Protein AF-A0A0G0KTA3-F1 (afdb_monomer_lite)

Structure (mmCIF, N/CA/C/O backbone):
data_AF-A0A0G0KTA3-F1
#
_entry.id   AF-A0A0G0KTA3-F1
#
loop_
_atom_site.group_PDB
_atom_site.id
_atom_site.type_symbol
_atom_site.label_atom_id
_atom_site.label_alt_id
_atom_site.label_comp_id
_atom_site.label_asym_id
_atom_site.label_entity_id
_atom_site.label_seq_id
_atom_site.pdbx_PDB_ins_code
_atom_site.Cartn_x
_atom_site.Cartn_y
_atom_site.Cartn_z
_atom_site.occupancy
_atom_site.B_iso_or_equiv
_atom_site.auth_seq_id
_atom_site.auth_comp_id
_atom_site.auth_asym_id
_atom_site.auth_atom_id
_atom_site.pdbx_PDB_model_num
ATOM 1 N N . MET A 1 1 ? -0.964 -1.995 -13.947 1.00 84.50 1 MET A N 1
ATOM 2 C CA . MET A 1 1 ? 0.330 -1.597 -14.570 1.00 84.50 1 MET A CA 1
ATOM 3 C C . MET A 1 1 ? 0.457 -2.223 -15.957 1.00 84.50 1 MET A C 1
ATOM 5 O O . MET A 1 1 ? -0.187 -3.234 -16.194 1.00 84.50 1 MET A O 1
ATOM 9 N N . LYS A 1 2 ? 1.300 -1.688 -16.855 1.00 86.06 2 LYS A N 1
ATOM 10 C CA . LYS A 1 2 ? 1.520 -2.279 -18.195 1.00 86.06 2 LYS A CA 1
ATOM 11 C C . LYS A 1 2 ? 2.126 -3.688 -18.107 1.00 86.06 2 LYS A C 1
ATOM 13 O O . LYS A 1 2 ? 3.107 -3.890 -17.392 1.00 86.06 2 LYS A O 1
ATOM 18 N N . GLU A 1 3 ? 1.615 -4.626 -18.906 1.00 88.06 3 GLU A N 1
ATOM 19 C CA . GLU A 1 3 ? 2.075 -6.027 -18.898 1.00 88.06 3 GLU A CA 1
ATOM 20 C C . GLU A 1 3 ? 3.555 -6.170 -19.293 1.00 88.06 3 GLU A C 1
ATOM 22 O O . GLU A 1 3 ? 4.287 -6.977 -18.725 1.00 88.06 3 GLU A O 1
ATOM 27 N N . THR A 1 4 ? 4.043 -5.331 -20.213 1.00 90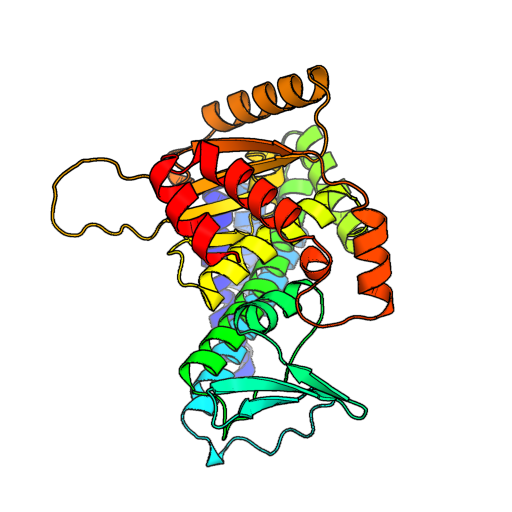.38 4 TH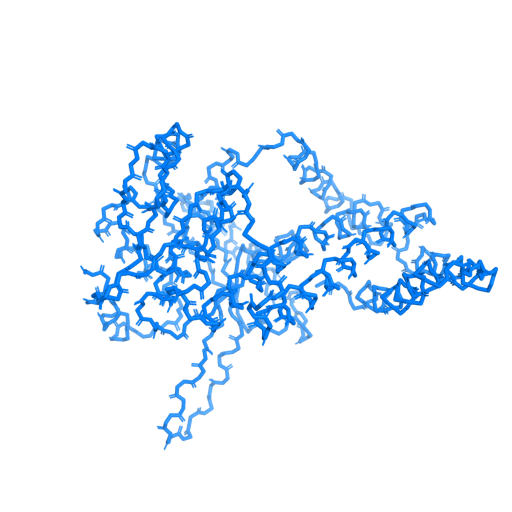R A N 1
ATOM 28 C CA . THR A 1 4 ? 5.466 -5.303 -20.590 1.00 90.38 4 THR A CA 1
ATOM 29 C C . THR A 1 4 ? 6.366 -4.943 -19.411 1.00 90.38 4 THR A C 1
ATOM 31 O O . THR A 1 4 ? 7.399 -5.580 -19.209 1.00 90.38 4 THR A O 1
ATOM 34 N N . PHE A 1 5 ? 5.961 -3.963 -18.600 1.00 93.69 5 PHE A N 1
ATOM 35 C CA . PHE A 1 5 ? 6.711 -3.559 -17.416 1.00 93.69 5 PHE A CA 1
ATOM 36 C C . PHE A 1 5 ? 6.700 -4.664 -16.354 1.00 93.69 5 PHE A C 1
ATOM 38 O O . PHE A 1 5 ? 7.754 -5.040 -15.845 1.00 93.69 5 PHE A O 1
ATOM 45 N N . LYS A 1 6 ? 5.533 -5.264 -16.101 1.00 93.25 6 LYS A N 1
ATOM 46 C CA . LYS A 1 6 ? 5.383 -6.403 -15.186 1.00 93.25 6 LYS A CA 1
ATOM 47 C C . LYS A 1 6 ? 6.282 -7.584 -15.572 1.00 93.25 6 LYS A C 1
ATOM 49 O O . LYS A 1 6 ? 7.027 -8.082 -14.732 1.00 93.25 6 LYS A O 1
ATOM 54 N N . ARG A 1 7 ? 6.290 -7.973 -16.850 1.00 94.06 7 ARG A N 1
ATOM 55 C CA . ARG A 1 7 ? 7.167 -9.031 -17.380 1.00 94.06 7 ARG A CA 1
ATOM 56 C C . ARG A 1 7 ? 8.651 -8.729 -17.150 1.00 94.06 7 ARG A C 1
ATOM 58 O O . ARG A 1 7 ? 9.429 -9.631 -16.850 1.00 94.06 7 ARG A O 1
ATOM 65 N N . ASN A 1 8 ? 9.061 -7.469 -17.286 1.00 94.38 8 ASN A N 1
ATOM 66 C CA . ASN A 1 8 ? 10.447 -7.076 -17.032 1.00 94.38 8 ASN A CA 1
ATOM 67 C C . ASN A 1 8 ? 10.798 -7.159 -15.540 1.00 94.38 8 ASN A C 1
ATOM 69 O O . ASN A 1 8 ? 11.863 -7.677 -15.210 1.00 94.38 8 ASN A O 1
ATOM 73 N N . LEU A 1 9 ? 9.882 -6.786 -14.639 1.00 95.44 9 LEU A N 1
ATOM 74 C CA . LEU A 1 9 ? 10.065 -7.000 -13.198 1.00 95.44 9 LEU A CA 1
ATOM 75 C C . LEU A 1 9 ? 10.169 -8.488 -12.834 1.00 95.44 9 LEU A C 1
ATOM 77 O O . LEU A 1 9 ? 10.974 -8.849 -11.980 1.00 95.44 9 LEU A O 1
ATOM 81 N N . GLU A 1 10 ? 9.404 -9.366 -13.487 1.00 94.88 10 GLU A N 1
ATOM 82 C CA . GLU A 1 10 ? 9.516 -10.819 -13.291 1.00 94.88 10 GLU A CA 1
ATOM 83 C C . GLU A 1 10 ? 10.888 -11.357 -13.715 1.00 94.88 10 GLU A C 1
ATOM 85 O O . GLU A 1 10 ? 11.441 -12.231 -13.044 1.00 94.88 10 GLU A O 1
ATOM 90 N N . ASN A 1 11 ? 11.460 -10.823 -14.796 1.00 94.19 11 ASN A N 1
ATOM 91 C CA . ASN A 1 11 ? 12.816 -11.164 -15.220 1.00 94.19 11 ASN A CA 1
ATOM 92 C C . ASN A 1 11 ? 13.861 -10.654 -14.221 1.00 94.19 11 ASN A C 1
ATOM 94 O O . ASN A 1 11 ? 14.698 -11.437 -13.779 1.00 94.19 11 ASN A O 1
ATOM 98 N N . TYR A 1 12 ? 13.766 -9.392 -13.792 1.00 95.69 12 TYR A N 1
ATOM 99 C CA . TYR A 1 12 ? 14.633 -8.842 -12.745 1.00 95.69 12 TYR A CA 1
ATOM 100 C C . TYR A 1 12 ? 14.550 -9.638 -11.450 1.00 95.69 12 TYR A C 1
ATOM 102 O O . TYR A 1 12 ? 15.562 -9.860 -10.803 1.00 95.69 12 TYR A O 1
ATOM 110 N N . ASN A 1 13 ? 13.365 -10.125 -11.087 1.00 94.31 13 ASN A N 1
ATOM 111 C CA . ASN A 1 13 ? 13.182 -10.936 -9.894 1.00 94.31 13 ASN A CA 1
ATOM 112 C C . ASN A 1 13 ? 13.934 -12.275 -9.951 1.00 94.31 13 ASN A C 1
ATOM 114 O O . ASN A 1 13 ? 14.314 -12.795 -8.908 1.00 94.31 13 ASN A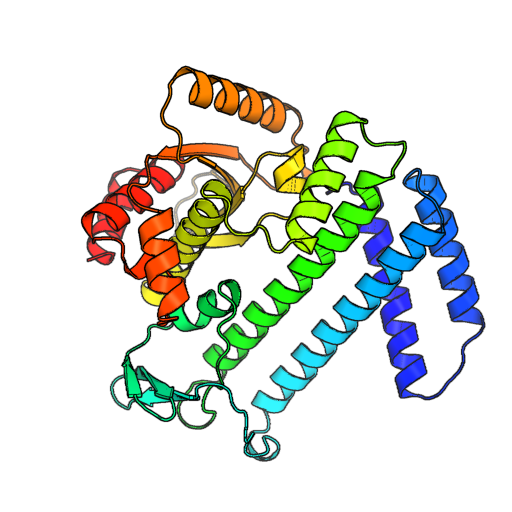 O 1
ATOM 118 N N . LYS A 1 14 ? 14.125 -12.856 -11.143 1.00 93.44 14 LYS A N 1
ATOM 119 C CA . LYS A 1 14 ? 14.938 -14.0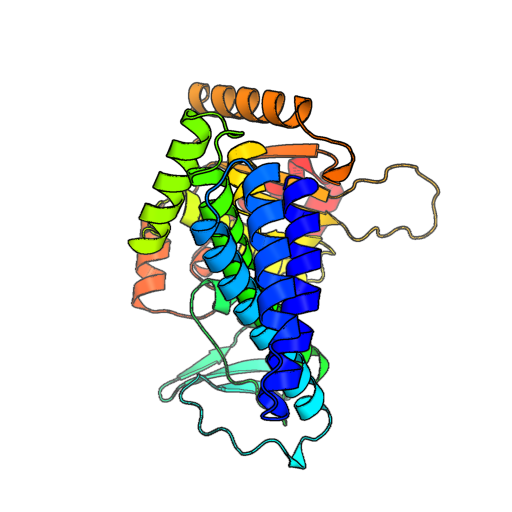73 -11.295 1.00 93.44 14 LYS A CA 1
ATOM 120 C C . LYS A 1 14 ? 16.410 -13.750 -11.063 1.00 93.44 14 LYS A C 1
ATOM 122 O O . LYS A 1 14 ? 17.023 -14.368 -10.206 1.00 93.44 14 LYS A O 1
ATOM 127 N N . VAL A 1 15 ? 16.913 -12.718 -11.742 1.00 93.44 15 VAL A N 1
ATOM 128 C CA . VAL A 1 15 ? 18.315 -12.288 -11.623 1.00 93.44 15 VAL A CA 1
ATOM 129 C C . VAL A 1 15 ? 18.646 -11.852 -10.191 1.00 93.44 15 VAL A C 1
ATOM 131 O O . VAL A 1 15 ? 19.643 -12.297 -9.643 1.00 93.44 15 VAL A O 1
ATOM 134 N N . ALA A 1 16 ? 17.763 -11.091 -9.537 1.00 92.38 16 ALA A N 1
ATOM 135 C CA . ALA A 1 16 ? 17.960 -10.626 -8.162 1.00 92.38 16 ALA A CA 1
ATOM 136 C C . ALA A 1 16 ? 18.056 -11.772 -7.143 1.00 92.38 16 ALA A C 1
ATOM 138 O O . ALA A 1 16 ? 18.796 -11.673 -6.169 1.00 92.38 16 ALA A O 1
ATOM 139 N N . LYS A 1 17 ? 17.316 -12.869 -7.352 1.00 92.12 17 LYS A N 1
ATOM 140 C CA . LYS A 1 17 ? 17.422 -14.061 -6.497 1.00 92.12 17 LYS A CA 1
ATOM 141 C C . LYS A 1 17 ? 18.761 -14.762 -6.668 1.00 92.12 17 LYS A C 1
ATOM 143 O O . LYS A 1 17 ? 19.344 -15.180 -5.673 1.00 92.12 17 LYS A O 1
ATOM 148 N N . ASP A 1 18 ? 19.217 -14.889 -7.909 1.00 90.25 18 ASP A N 1
ATOM 149 C CA . ASP A 1 18 ? 20.502 -15.514 -8.211 1.00 90.25 18 ASP A CA 1
ATOM 150 C C . ASP A 1 18 ? 21.664 -14.656 -7.676 1.00 90.25 18 ASP A C 1
ATOM 152 O O . ASP A 1 18 ? 22.615 -15.202 -7.123 1.00 90.25 18 ASP A O 1
ATOM 156 N N . GLU A 1 19 ? 21.554 -13.323 -7.755 1.00 89.38 19 GLU A N 1
ATOM 157 C CA . GLU A 1 19 ? 22.527 -12.371 -7.197 1.00 89.38 19 GLU A CA 1
ATOM 158 C C . GLU A 1 19 ? 22.631 -12.486 -5.674 1.00 89.38 19 GLU A C 1
ATOM 160 O O . GLU A 1 19 ? 23.721 -12.722 -5.162 1.00 89.38 19 GLU A O 1
ATOM 165 N N . ILE A 1 20 ? 21.508 -12.418 -4.949 1.00 87.56 20 ILE A N 1
ATOM 166 C CA . ILE A 1 20 ? 21.503 -12.555 -3.482 1.00 87.56 20 ILE A CA 1
ATOM 167 C C . ILE A 1 20 ? 22.078 -13.911 -3.055 1.00 87.56 20 ILE A C 1
ATOM 169 O O . ILE A 1 20 ? 22.861 -13.989 -2.111 1.00 87.56 20 ILE A O 1
ATOM 173 N N . PHE A 1 21 ? 21.738 -14.987 -3.769 1.00 87.69 21 PHE A N 1
ATOM 174 C CA . PHE A 1 21 ? 22.293 -16.310 -3.490 1.00 87.69 21 PHE A CA 1
ATOM 175 C C . PHE A 1 21 ? 23.812 -16.365 -3.725 1.00 87.69 21 PHE A C 1
ATOM 177 O O . PHE A 1 21 ? 24.546 -16.923 -2.909 1.00 87.69 21 PHE A O 1
ATOM 184 N N . ALA A 1 22 ? 24.302 -15.772 -4.816 1.00 86.25 22 ALA A N 1
ATOM 185 C CA . ALA A 1 22 ? 25.731 -15.700 -5.108 1.00 86.25 22 ALA A CA 1
ATOM 186 C C . ALA A 1 22 ? 26.494 -14.866 -4.062 1.00 86.25 22 ALA A C 1
ATOM 188 O O . ALA A 1 22 ? 27.575 -15.276 -3.627 1.00 86.25 22 ALA A O 1
ATOM 189 N N . GLU A 1 23 ? 25.915 -13.749 -3.606 1.00 85.75 23 GLU A N 1
ATOM 190 C CA . GLU A 1 23 ? 26.453 -12.924 -2.519 1.00 85.75 23 GLU A CA 1
ATOM 191 C C . GLU A 1 23 ? 26.536 -13.701 -1.199 1.00 85.75 23 GLU A C 1
ATOM 193 O O . GLU A 1 23 ? 27.592 -13.707 -0.564 1.00 85.75 23 GLU A O 1
ATOM 198 N N . GLU A 1 24 ? 25.481 -14.431 -0.814 1.00 85.44 24 GLU A N 1
ATOM 199 C CA . GLU A 1 24 ? 25.488 -15.290 0.382 1.00 85.44 24 GLU A CA 1
ATOM 200 C C . GLU A 1 24 ? 26.580 -16.379 0.310 1.00 85.44 24 GLU A C 1
ATOM 202 O O . GLU A 1 24 ? 27.142 -16.775 1.335 1.00 85.44 24 GLU A O 1
ATOM 207 N N . MET A 1 25 ? 26.935 -16.833 -0.897 1.00 84.69 25 MET A N 1
ATOM 208 C CA . MET A 1 25 ? 28.012 -17.801 -1.133 1.00 84.69 25 MET A CA 1
ATOM 209 C C . MET A 1 25 ? 29.402 -17.170 -1.342 1.00 84.69 25 MET A C 1
ATOM 211 O O . MET A 1 25 ? 30.374 -17.910 -1.509 1.00 84.69 25 MET A O 1
ATOM 215 N N . ASN A 1 26 ? 29.532 -15.837 -1.323 1.00 82.56 26 ASN A N 1
ATOM 216 C CA . ASN A 1 26 ? 30.752 -15.098 -1.684 1.00 82.56 26 ASN A CA 1
ATOM 217 C C . ASN A 1 26 ? 31.316 -15.466 -3.074 1.00 82.56 26 ASN A C 1
ATOM 219 O O . ASN A 1 26 ? 32.534 -15.487 -3.282 1.00 82.56 26 ASN A O 1
ATOM 223 N N . VAL A 1 27 ? 30.443 -15.762 -4.040 1.00 83.25 27 VAL A N 1
ATOM 224 C CA . VAL A 1 27 ? 30.829 -16.097 -5.416 1.00 83.25 27 VAL A CA 1
ATOM 225 C C . VAL A 1 27 ? 30.581 -14.890 -6.313 1.00 83.25 27 VAL A C 1
ATOM 227 O O . VAL A 1 27 ? 29.455 -14.425 -6.440 1.00 83.25 27 VAL A O 1
ATOM 230 N N . LYS A 1 28 ? 31.631 -14.394 -6.979 1.00 75.00 28 LYS A N 1
ATOM 231 C CA . LYS A 1 28 ? 31.458 -13.451 -8.092 1.00 75.00 28 LYS A CA 1
ATOM 232 C C . LYS A 1 28 ? 31.068 -14.220 -9.347 1.00 75.00 28 LYS A C 1
ATOM 234 O O . LYS A 1 28 ? 31.811 -15.110 -9.763 1.00 75.00 28 LYS A O 1
ATOM 239 N N . ASP A 1 29 ? 29.936 -13.864 -9.945 1.00 80.00 29 ASP A N 1
ATOM 240 C CA . ASP A 1 29 ? 29.466 -14.467 -11.189 1.00 80.00 29 ASP A CA 1
ATOM 241 C C . ASP A 1 29 ? 29.372 -13.426 -12.314 1.00 80.00 29 ASP A C 1
ATOM 243 O O . ASP A 1 29 ? 28.346 -12.776 -12.515 1.00 80.00 29 ASP A O 1
ATOM 247 N N . ASP A 1 30 ? 30.443 -13.321 -13.106 1.00 82.00 30 ASP A N 1
ATOM 248 C CA . ASP A 1 30 ? 30.515 -12.476 -14.308 1.00 82.00 30 ASP A CA 1
ATOM 249 C C . ASP A 1 30 ? 29.396 -12.786 -15.329 1.00 82.00 30 ASP A C 1
ATOM 251 O O . ASP A 1 30 ? 29.145 -12.008 -16.256 1.00 82.00 30 ASP A O 1
ATOM 255 N N . ARG A 1 31 ? 28.730 -13.948 -15.227 1.00 86.44 31 ARG A N 1
ATOM 256 C CA . ARG A 1 31 ? 27.577 -14.283 -16.074 1.00 86.44 31 ARG A CA 1
ATOM 257 C C . ARG A 1 31 ? 26.329 -13.539 -15.622 1.00 86.44 31 ARG A C 1
ATOM 259 O O . ARG A 1 31 ? 25.578 -13.107 -16.494 1.00 86.44 31 ARG A O 1
ATOM 266 N N . LEU A 1 32 ? 26.120 -13.359 -14.316 1.00 87.06 32 LEU A N 1
ATOM 267 C CA . LEU A 1 32 ? 24.981 -12.604 -13.787 1.00 87.06 32 LEU A CA 1
ATOM 268 C C . LEU A 1 32 ? 25.053 -11.141 -14.209 1.00 87.06 32 LEU A C 1
ATOM 270 O O . LEU A 1 32 ? 24.047 -10.606 -14.666 1.00 87.06 32 LEU A O 1
ATOM 274 N N . GLU A 1 33 ? 26.243 -10.534 -14.181 1.00 87.75 33 GLU A N 1
ATOM 275 C CA . GLU A 1 33 ? 26.436 -9.165 -14.675 1.00 87.75 33 GLU A CA 1
ATOM 276 C C . GLU A 1 33 ? 26.025 -9.037 -16.150 1.00 87.75 33 GLU A C 1
ATOM 278 O O . GLU A 1 33 ? 25.254 -8.149 -16.504 1.00 87.75 33 GLU A O 1
ATOM 283 N N . LYS A 1 34 ? 26.451 -9.970 -17.014 1.00 91.75 34 LYS A N 1
ATOM 284 C CA . LYS A 1 34 ? 26.067 -9.977 -18.440 1.00 91.75 34 LYS A CA 1
ATOM 285 C C . LYS A 1 34 ? 24.574 -10.216 -18.660 1.00 91.75 34 LYS A C 1
ATOM 287 O O . LYS A 1 34 ? 23.989 -9.657 -19.586 1.00 91.75 34 LYS A O 1
ATOM 292 N N . VAL A 1 35 ? 23.961 -11.075 -17.848 1.00 91.69 35 VAL A N 1
ATOM 293 C CA . VAL A 1 35 ? 22.520 -11.355 -17.909 1.00 91.69 35 VAL A CA 1
ATOM 294 C C . VAL A 1 35 ? 21.724 -10.122 -17.483 1.00 91.69 35 VAL A C 1
ATOM 296 O O . VAL A 1 35 ? 20.767 -9.753 -18.166 1.00 91.69 35 VAL A O 1
ATOM 299 N N . LEU A 1 36 ? 22.140 -9.457 -16.403 1.00 92.25 36 LEU A N 1
ATOM 300 C CA . LEU A 1 36 ? 21.556 -8.201 -15.947 1.00 92.25 36 LEU A CA 1
ATOM 301 C C . LEU A 1 36 ? 21.661 -7.124 -17.028 1.00 92.25 36 LEU A C 1
ATOM 303 O O . LEU A 1 36 ? 20.652 -6.512 -17.370 1.00 92.25 36 LEU A O 1
ATOM 307 N N . ASP A 1 37 ? 22.852 -6.949 -17.597 1.00 94.94 37 ASP A N 1
ATOM 308 C CA . ASP A 1 37 ? 23.138 -5.984 -18.657 1.00 94.94 37 ASP A CA 1
ATOM 309 C C . ASP A 1 37 ? 22.204 -6.165 -19.863 1.00 94.94 37 ASP A C 1
ATOM 311 O O . ASP A 1 37 ? 21.553 -5.226 -20.326 1.00 94.94 37 ASP A O 1
ATOM 315 N N . TRP A 1 38 ? 22.040 -7.414 -20.304 1.00 96.06 38 TRP A N 1
ATOM 316 C CA . TRP A 1 38 ? 21.116 -7.757 -21.379 1.00 96.06 38 TRP A CA 1
ATOM 317 C C . TRP A 1 38 ? 19.657 -7.436 -21.026 1.00 96.06 38 TRP A C 1
ATOM 319 O O . TRP A 1 38 ? 18.912 -6.901 -21.853 1.00 96.06 38 TRP A O 1
ATOM 329 N N . HIS A 1 39 ? 19.224 -7.760 -19.803 1.00 95.00 39 HIS A N 1
ATOM 330 C CA . HIS A 1 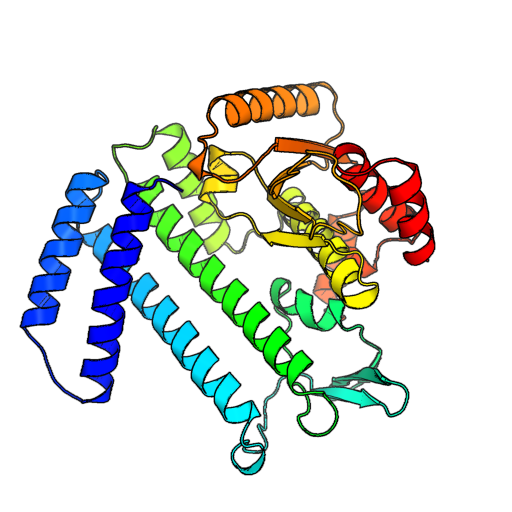39 ? 17.856 -7.505 -19.359 1.00 95.00 39 HIS A CA 1
ATOM 331 C C . HIS A 1 39 ? 17.549 -6.007 -19.236 1.00 95.00 39 HIS A C 1
ATOM 333 O O . HIS A 1 39 ? 16.466 -5.594 -19.658 1.00 95.00 39 HIS A O 1
ATOM 339 N N . THR A 1 40 ? 18.471 -5.196 -18.707 1.00 95.94 40 THR A N 1
ATOM 340 C CA . THR A 1 40 ? 18.279 -3.743 -18.561 1.00 95.94 40 THR A CA 1
ATOM 341 C C . THR A 1 40 ? 18.270 -3.039 -19.915 1.00 95.94 40 THR A C 1
ATOM 343 O O . THR A 1 40 ? 17.399 -2.201 -20.150 1.00 95.94 40 THR A O 1
ATOM 346 N N . GLU A 1 41 ? 19.144 -3.423 -20.851 1.00 96.75 41 GLU A N 1
ATOM 347 C CA . GLU A 1 41 ? 19.137 -2.896 -22.225 1.00 96.75 41 GLU A CA 1
ATOM 348 C C . GLU A 1 41 ? 17.852 -3.243 -22.972 1.00 96.75 41 GLU A C 1
ATOM 350 O O . GLU A 1 41 ? 17.228 -2.387 -23.612 1.00 96.75 41 GLU A O 1
ATOM 355 N N . LYS A 1 42 ? 17.421 -4.503 -22.868 1.00 95.94 42 LYS A N 1
ATOM 356 C CA . LYS A 1 42 ? 16.177 -4.956 -23.482 1.00 95.94 42 LYS A CA 1
ATOM 357 C C . LYS A 1 42 ? 14.976 -4.198 -22.918 1.00 95.94 42 LYS A C 1
ATOM 359 O O . LYS A 1 42 ? 14.151 -3.712 -23.693 1.00 95.94 42 LYS A O 1
ATOM 364 N N . ALA A 1 43 ? 14.882 -4.076 -21.595 1.00 95.12 43 ALA A N 1
ATOM 365 C CA . ALA A 1 43 ? 13.798 -3.355 -20.941 1.00 95.12 43 ALA A CA 1
ATOM 366 C C . ALA A 1 43 ? 13.794 -1.869 -21.321 1.00 95.12 43 ALA A C 1
ATOM 368 O O . ALA A 1 43 ? 12.732 -1.337 -21.636 1.00 95.12 43 ALA A O 1
ATOM 369 N N . ALA A 1 44 ? 14.965 -1.225 -21.373 1.00 96.31 44 ALA A N 1
ATOM 370 C CA . ALA A 1 44 ? 15.108 0.175 -21.767 1.00 96.31 44 ALA A CA 1
ATOM 371 C C . ALA A 1 44 ? 14.550 0.419 -23.174 1.00 96.31 44 ALA A C 1
ATOM 373 O O . ALA A 1 44 ? 13.739 1.323 -23.384 1.00 96.31 44 ALA A O 1
ATOM 374 N N . LYS A 1 45 ? 14.888 -0.459 -24.126 1.00 95.88 45 LYS A N 1
ATOM 375 C CA . LYS A 1 45 ? 14.359 -0.399 -25.492 1.00 95.88 45 LYS A CA 1
ATOM 376 C C . LYS A 1 45 ? 12.848 -0.643 -25.555 1.00 95.88 45 LYS A C 1
ATOM 378 O O . LYS A 1 45 ? 12.148 0.095 -26.242 1.00 95.88 45 LYS A O 1
ATOM 383 N N . GLU A 1 46 ? 12.339 -1.669 -24.870 1.00 95.56 46 GLU A N 1
ATOM 384 C CA . GLU A 1 46 ? 10.906 -2.016 -24.885 1.00 95.56 46 GLU A CA 1
ATOM 385 C C . GLU A 1 46 ? 10.031 -0.945 -24.217 1.00 95.56 46 GLU A C 1
ATOM 387 O O . GLU A 1 46 ? 8.906 -0.694 -24.650 1.00 95.56 46 GLU A O 1
ATOM 392 N N . LEU A 1 47 ? 10.538 -0.317 -23.156 1.00 94.75 47 LEU A N 1
ATOM 393 C CA . LEU A 1 47 ? 9.803 0.652 -22.347 1.00 94.75 47 LEU A CA 1
ATOM 394 C C . LEU A 1 47 ? 10.080 2.099 -22.761 1.00 94.75 47 LEU A C 1
ATOM 396 O O . LEU A 1 47 ? 9.404 2.999 -22.266 1.00 94.75 47 LEU A O 1
ATOM 400 N N . GLY A 1 48 ? 11.011 2.334 -23.687 1.00 95.69 48 GLY A N 1
ATOM 401 C CA . GLY A 1 48 ? 11.368 3.674 -24.146 1.00 95.69 48 GLY A CA 1
ATOM 402 C C . GLY A 1 48 ? 12.030 4.512 -23.051 1.00 95.69 48 GLY A C 1
ATOM 403 O O . GLY A 1 48 ? 11.733 5.698 -22.938 1.00 95.69 48 GLY A O 1
ATOM 404 N N . THR A 1 49 ? 12.869 3.896 -22.219 1.00 96.50 49 THR A N 1
ATOM 405 C CA . THR A 1 49 ? 13.634 4.555 -21.145 1.00 96.50 49 THR A CA 1
ATOM 406 C C . THR A 1 49 ? 15.135 4.427 -21.405 1.00 96.50 49 THR A C 1
ATOM 408 O O . THR A 1 49 ? 15.559 3.717 -22.317 1.00 96.50 49 THR A O 1
ATOM 411 N N . GLU A 1 50 ? 15.961 5.059 -20.574 1.00 97.25 50 GLU A N 1
ATOM 412 C CA . GLU A 1 50 ? 17.404 4.817 -20.578 1.00 97.25 50 GLU A CA 1
ATOM 413 C C . GLU A 1 50 ? 17.766 3.562 -19.767 1.00 97.25 50 GLU A C 1
ATOM 415 O O . GLU A 1 50 ? 17.032 3.140 -18.867 1.00 97.25 50 GLU A O 1
ATOM 420 N N . LYS A 1 51 ? 18.925 2.966 -20.073 1.00 96.94 51 LYS A N 1
ATOM 421 C CA . LYS A 1 51 ? 19.463 1.804 -19.344 1.00 96.94 51 LYS A CA 1
ATOM 422 C C . LYS A 1 51 ? 19.696 2.117 -17.864 1.00 96.94 51 LYS A C 1
ATOM 424 O O . LYS A 1 51 ? 19.343 1.313 -17.009 1.00 96.94 51 LYS A O 1
ATOM 429 N N . GLN A 1 52 ? 20.200 3.314 -17.559 1.00 97.19 52 GLN A N 1
ATOM 430 C CA . GLN A 1 52 ? 20.473 3.748 -16.185 1.00 97.19 52 GLN A CA 1
ATOM 431 C C . GLN A 1 52 ? 19.213 3.762 -15.310 1.00 97.19 52 GLN A C 1
ATOM 433 O O . GLN A 1 52 ? 19.275 3.450 -14.122 1.00 97.19 52 GLN A O 1
ATOM 438 N N . ASP A 1 53 ? 18.051 4.096 -15.873 1.00 97.06 53 ASP A N 1
ATOM 439 C CA . ASP A 1 53 ? 16.792 4.072 -15.125 1.00 97.06 53 ASP A CA 1
ATOM 440 C C . ASP A 1 53 ? 16.317 2.641 -14.865 1.00 97.06 53 ASP A C 1
ATOM 442 O O . ASP A 1 53 ? 15.818 2.334 -13.782 1.00 97.06 53 ASP A O 1
ATOM 446 N N . GLN A 1 54 ? 16.557 1.734 -15.813 1.00 97.62 54 GLN A N 1
ATOM 447 C CA . GLN A 1 54 ? 16.292 0.308 -15.636 1.00 97.62 54 GLN A CA 1
ATOM 448 C C . GLN A 1 54 ? 17.220 -0.338 -14.599 1.00 97.62 54 GLN A C 1
ATOM 450 O O . GLN A 1 54 ? 16.766 -1.151 -13.797 1.00 97.62 54 GLN A O 1
ATOM 455 N N . GLU A 1 55 ? 18.485 0.078 -14.529 1.00 97.00 55 GLU A N 1
ATOM 456 C CA . GLU A 1 55 ? 19.409 -0.325 -13.463 1.00 97.00 55 GLU A CA 1
ATOM 457 C C . GLU A 1 55 ? 18.941 0.160 -12.080 1.00 97.00 55 GLU A C 1
ATOM 459 O O . GLU A 1 55 ? 19.034 -0.577 -11.097 1.00 97.00 55 GLU A O 1
ATOM 464 N N . LYS A 1 56 ? 18.382 1.376 -11.976 1.00 97.56 56 LYS A N 1
ATOM 465 C CA . LYS A 1 56 ? 17.760 1.851 -10.724 1.00 97.56 56 LYS A CA 1
ATOM 466 C C . LYS A 1 56 ? 16.558 0.984 -10.343 1.00 97.56 56 LYS A C 1
ATOM 468 O O . LYS A 1 56 ? 16.457 0.566 -9.192 1.00 97.56 56 LYS A O 1
ATOM 473 N N . ILE A 1 57 ? 15.675 0.673 -11.297 1.00 97.50 57 ILE A N 1
ATOM 474 C CA . ILE A 1 57 ? 14.512 -0.207 -11.079 1.00 97.50 57 ILE A CA 1
ATOM 475 C C . ILE A 1 57 ? 14.956 -1.600 -10.615 1.00 97.50 57 ILE A C 1
ATOM 477 O O . ILE A 1 57 ? 14.338 -2.167 -9.707 1.00 97.50 57 ILE A O 1
ATOM 481 N N . TYR A 1 58 ? 16.039 -2.127 -11.191 1.00 97.56 58 TYR A N 1
ATOM 482 C CA . TYR A 1 58 ? 16.638 -3.392 -10.780 1.00 97.56 58 TYR A CA 1
ATOM 483 C C . TYR A 1 58 ? 17.126 -3.357 -9.327 1.00 97.56 58 TYR A C 1
ATOM 485 O O . TYR A 1 58 ? 16.766 -4.233 -8.546 1.00 97.56 58 TYR A O 1
ATOM 493 N N . LYS A 1 59 ? 17.847 -2.307 -8.913 1.00 97.25 59 LYS A N 1
ATOM 494 C CA . LYS A 1 59 ? 18.286 -2.150 -7.512 1.00 97.25 59 LYS A CA 1
ATOM 495 C C . LYS A 1 59 ? 17.112 -2.163 -6.530 1.00 97.25 59 LYS A C 1
ATOM 497 O O . LYS A 1 59 ? 17.196 -2.783 -5.473 1.00 97.25 59 LYS A O 1
ATOM 502 N N . LEU A 1 60 ? 15.988 -1.535 -6.884 1.00 97.38 60 LEU A N 1
ATOM 503 C CA . LEU A 1 60 ? 14.765 -1.613 -6.074 1.00 97.38 60 LEU A CA 1
ATOM 504 C C . LEU A 1 60 ? 14.166 -3.029 -6.064 1.00 97.38 60 LEU A C 1
ATOM 506 O O . LEU A 1 60 ? 13.586 -3.444 -5.064 1.00 97.38 60 LEU A O 1
ATOM 510 N N . GLN A 1 61 ? 14.321 -3.798 -7.147 1.00 96.94 61 GLN A N 1
ATOM 511 C CA . GLN A 1 61 ? 13.889 -5.196 -7.193 1.00 96.94 61 GLN A CA 1
ATOM 512 C C . GLN A 1 61 ? 14.724 -6.081 -6.258 1.00 96.94 61 GLN A C 1
ATOM 514 O O . GLN A 1 61 ? 14.144 -6.924 -5.574 1.00 96.94 61 GLN A O 1
ATOM 519 N N . VAL A 1 62 ? 16.037 -5.847 -6.165 1.00 96.12 62 VAL A N 1
ATOM 520 C CA . VAL A 1 62 ? 16.907 -6.494 -5.167 1.00 96.12 62 VAL A CA 1
ATOM 521 C C . VAL A 1 62 ? 16.415 -6.174 -3.752 1.00 96.12 62 VAL A C 1
ATOM 523 O O . VAL A 1 62 ? 16.157 -7.091 -2.978 1.00 96.12 62 VAL A O 1
ATOM 526 N N . LYS A 1 63 ? 16.118 -4.901 -3.442 1.00 97.19 63 LYS A N 1
ATOM 527 C CA . LYS A 1 63 ? 15.538 -4.508 -2.139 1.00 97.19 63 LYS A CA 1
ATOM 528 C C . LYS A 1 63 ? 14.208 -5.190 -1.819 1.00 97.19 63 LYS A C 1
ATOM 530 O O . LYS A 1 63 ? 13.964 -5.574 -0.678 1.00 97.19 63 LYS A O 1
ATOM 535 N N . LYS A 1 64 ? 13.347 -5.399 -2.816 1.00 97.50 64 LYS A N 1
ATOM 536 C CA . LYS A 1 64 ? 12.109 -6.176 -2.631 1.00 97.50 64 LYS A CA 1
ATOM 537 C C . LYS A 1 64 ? 12.398 -7.644 -2.313 1.00 97.50 64 LYS A C 1
ATOM 539 O O . LYS A 1 64 ? 11.674 -8.233 -1.514 1.00 97.50 64 LYS A O 1
ATOM 544 N N . GLN A 1 65 ? 13.427 -8.231 -2.920 1.00 95.81 65 GLN A N 1
ATOM 545 C CA . GLN A 1 65 ? 13.821 -9.611 -2.644 1.00 95.81 65 GLN A CA 1
ATOM 546 C C . GLN A 1 65 ? 14.430 -9.752 -1.238 1.00 95.81 65 GLN A C 1
ATOM 548 O O . GLN A 1 65 ? 14.028 -10.665 -0.521 1.00 95.81 65 GLN A O 1
ATOM 553 N N . GLU A 1 66 ? 15.253 -8.795 -0.796 1.00 95.25 66 GLU A N 1
ATOM 554 C CA . GLU A 1 66 ? 15.746 -8.709 0.591 1.00 95.25 66 GLU A CA 1
ATOM 555 C C . GLU A 1 66 ? 14.580 -8.701 1.599 1.00 95.25 66 GLU A C 1
ATOM 557 O O . GLU A 1 66 ? 14.544 -9.534 2.501 1.00 95.25 66 GLU A O 1
ATOM 562 N N . ILE A 1 67 ? 13.552 -7.859 1.395 1.00 95.88 67 ILE A N 1
ATOM 563 C CA . ILE A 1 67 ? 12.352 -7.832 2.261 1.00 95.88 67 ILE A CA 1
ATOM 564 C C . ILE A 1 67 ? 11.645 -9.191 2.298 1.00 95.88 67 ILE A C 1
ATOM 566 O O . ILE A 1 67 ? 11.146 -9.612 3.343 1.00 95.88 67 ILE A O 1
ATOM 570 N N . MET A 1 68 ? 11.551 -9.874 1.155 1.00 95.94 68 MET A N 1
ATOM 571 C CA . MET A 1 68 ? 10.916 -11.189 1.083 1.00 95.94 68 MET A CA 1
ATOM 572 C C . MET A 1 68 ? 11.714 -12.252 1.836 1.00 95.94 68 MET A C 1
ATOM 574 O O . MET A 1 68 ? 11.110 -13.138 2.443 1.00 95.94 68 MET A O 1
ATOM 578 N N . ASP A 1 69 ? 13.041 -12.190 1.796 1.00 93.88 69 ASP A N 1
ATOM 579 C CA . ASP A 1 69 ? 13.899 -13.135 2.503 1.00 93.88 69 ASP A CA 1
ATOM 580 C C . ASP A 1 69 ? 13.945 -12.841 4.005 1.00 93.88 69 ASP A C 1
ATOM 582 O O . ASP A 1 69 ? 13.837 -13.780 4.796 1.00 93.88 69 ASP A O 1
ATOM 586 N N . ASP A 1 70 ? 13.940 -11.568 4.404 1.00 93.44 70 ASP A N 1
ATOM 587 C CA . ASP A 1 70 ? 13.737 -11.152 5.794 1.00 93.44 70 ASP A CA 1
ATOM 588 C C . ASP A 1 70 ? 12.388 -11.642 6.324 1.00 93.44 70 ASP A C 1
ATOM 590 O O . ASP A 1 70 ? 12.334 -12.278 7.372 1.00 93.44 70 ASP A O 1
ATOM 594 N N . LEU A 1 71 ? 11.298 -11.462 5.567 1.00 94.75 71 LEU A N 1
ATOM 595 C CA . LEU A 1 71 ? 9.980 -11.974 5.946 1.00 94.75 71 LEU A CA 1
ATOM 596 C C . LEU A 1 71 ? 9.998 -13.497 6.143 1.00 94.75 71 LEU A C 1
ATOM 598 O O . LEU A 1 71 ? 9.433 -13.996 7.118 1.00 94.75 71 LEU A O 1
ATOM 602 N N . LYS A 1 72 ? 10.628 -14.256 5.235 1.00 93.75 72 LYS A N 1
ATOM 603 C CA . LYS A 1 72 ? 10.751 -15.718 5.376 1.00 93.75 72 LYS A CA 1
ATOM 604 C C . LYS A 1 72 ? 11.542 -16.088 6.627 1.00 93.75 72 LYS A C 1
ATOM 606 O O . LYS A 1 72 ? 11.091 -16.960 7.368 1.00 93.75 72 LYS A O 1
ATOM 611 N N . LYS A 1 73 ? 12.678 -15.423 6.871 1.00 91.69 73 LYS A N 1
ATOM 612 C CA . LYS A 1 73 ? 13.518 -15.618 8.062 1.00 91.69 73 LYS A CA 1
ATOM 613 C C . LYS A 1 73 ? 12.711 -15.316 9.330 1.00 91.69 73 LYS A C 1
ATOM 615 O O . LYS A 1 73 ? 12.618 -16.174 10.203 1.00 91.69 73 LYS A O 1
ATOM 620 N N . SER A 1 74 ? 12.025 -14.174 9.395 1.00 90.88 74 SER A N 1
ATOM 621 C CA . SER A 1 74 ? 11.173 -13.794 10.529 1.00 90.88 74 SER A CA 1
ATOM 622 C C . SER A 1 74 ? 10.021 -14.773 10.759 1.00 90.88 74 SER A C 1
ATOM 624 O O . SER A 1 74 ? 9.751 -15.123 11.903 1.00 90.88 74 SER A O 1
ATOM 626 N N . ILE A 1 75 ? 9.358 -15.264 9.704 1.00 91.81 75 ILE A N 1
ATOM 627 C CA . ILE A 1 75 ? 8.289 -16.267 9.834 1.00 91.81 75 ILE A CA 1
ATOM 628 C C . ILE A 1 75 ? 8.840 -17.607 10.332 1.00 91.81 75 ILE A C 1
ATOM 630 O O . ILE A 1 75 ? 8.204 -18.218 11.188 1.00 91.81 75 ILE A O 1
ATOM 634 N N . ALA A 1 76 ? 9.991 -18.057 9.827 1.00 89.88 76 ALA A N 1
ATOM 635 C CA . ALA A 1 76 ? 10.631 -19.292 10.280 1.00 89.88 76 ALA A CA 1
ATOM 636 C C . ALA A 1 76 ? 11.049 -19.204 11.758 1.00 89.88 76 ALA A C 1
ATOM 638 O O . ALA A 1 76 ? 10.878 -20.158 12.512 1.00 89.88 76 ALA A O 1
ATOM 639 N N . LEU A 1 77 ? 11.505 -18.033 12.213 1.00 87.25 77 LEU A N 1
ATOM 640 C CA . LEU A 1 77 ? 11.796 -17.784 13.629 1.00 87.25 77 LEU A CA 1
ATOM 641 C C . LEU A 1 77 ? 10.546 -17.846 14.521 1.00 87.25 77 LEU A C 1
ATOM 643 O O . LEU A 1 77 ? 10.671 -18.086 15.720 1.00 87.25 77 LEU A O 1
ATOM 647 N N . LEU A 1 78 ? 9.333 -17.674 13.979 1.00 86.44 78 LEU A N 1
ATOM 648 C CA . LEU A 1 78 ? 8.102 -17.893 14.751 1.00 86.44 78 LEU A CA 1
ATOM 649 C C . LEU A 1 78 ? 7.869 -19.370 15.101 1.00 86.44 78 LEU A C 1
ATOM 651 O O . LEU A 1 78 ? 7.104 -19.640 16.025 1.00 86.44 78 LEU A O 1
ATOM 655 N N . ASP A 1 79 ? 8.484 -20.301 14.365 1.00 79.00 79 ASP A N 1
ATOM 656 C CA . ASP A 1 79 ? 8.388 -21.748 14.606 1.00 79.00 79 ASP A CA 1
ATOM 657 C C . ASP A 1 79 ? 9.413 -22.249 15.639 1.00 79.00 79 ASP A C 1
ATOM 659 O O . ASP A 1 79 ? 9.258 -23.346 16.168 1.00 79.00 79 ASP A O 1
ATOM 663 N N . HIS A 1 80 ? 10.409 -21.421 15.970 1.00 77.38 80 HIS A N 1
ATOM 664 C CA . HIS A 1 80 ? 11.494 -21.728 16.903 1.00 77.38 80 HIS A CA 1
ATOM 665 C C . HIS A 1 80 ? 11.618 -20.631 17.973 1.00 77.38 80 HIS A C 1
ATOM 667 O O . HIS A 1 80 ? 12.531 -19.801 17.899 1.00 77.38 80 HIS A O 1
ATOM 673 N N . PRO A 1 81 ? 10.690 -20.560 18.946 1.00 64.69 81 PRO A N 1
ATOM 674 C CA . PRO A 1 81 ? 10.691 -19.519 19.976 1.00 64.69 81 PRO A CA 1
ATOM 675 C C . PRO A 1 81 ? 11.983 -19.492 20.810 1.00 64.69 81 PRO A C 1
ATOM 677 O O . PRO A 1 81 ? 12.388 -18.423 21.248 1.00 64.69 81 PRO A O 1
ATOM 680 N N . GLU A 1 82 ? 12.680 -20.621 20.956 1.00 63.84 82 GLU A N 1
ATOM 681 C CA . GLU A 1 82 ? 14.002 -20.730 21.587 1.00 63.84 82 GLU A CA 1
ATOM 682 C C . GLU A 1 82 ? 15.106 -19.929 20.875 1.00 63.84 82 GLU A C 1
ATOM 684 O O . GLU A 1 82 ? 16.099 -19.553 21.496 1.00 63.84 82 GLU A O 1
ATOM 689 N N . ASN A 1 83 ? 14.923 -19.636 19.584 1.00 61.28 83 ASN A N 1
ATOM 690 C CA . ASN A 1 83 ? 15.848 -18.845 18.774 1.00 61.28 83 ASN A CA 1
ATOM 691 C C . ASN A 1 83 ? 15.466 -17.358 18.725 1.00 61.28 83 ASN A C 1
ATOM 693 O O . ASN A 1 83 ? 16.206 -16.551 18.154 1.00 61.28 83 ASN A O 1
ATOM 697 N N . GLN A 1 84 ? 14.330 -16.974 19.318 1.00 62.12 84 GLN A N 1
ATOM 698 C CA . GLN A 1 84 ? 13.979 -15.572 19.505 1.00 62.12 84 GLN A CA 1
ATOM 699 C C . GLN A 1 84 ? 14.801 -15.052 20.681 1.00 62.12 84 GLN A C 1
ATOM 701 O O . GLN A 1 84 ? 14.452 -15.254 21.841 1.00 62.12 84 GLN A O 1
ATOM 706 N N . LYS A 1 85 ? 15.928 -14.394 20.383 1.00 56.62 85 LYS A N 1
ATOM 707 C CA . LYS A 1 85 ? 16.605 -13.569 21.391 1.00 56.62 85 LYS A CA 1
ATOM 708 C C . LYS A 1 85 ? 15.573 -12.596 21.959 1.00 56.62 85 LYS A C 1
ATOM 710 O O . LYS A 1 85 ? 14.762 -12.081 21.189 1.00 56.62 85 LYS A O 1
ATOM 715 N N . GLU A 1 86 ? 15.601 -12.359 23.272 1.00 54.53 86 GLU A N 1
ATOM 716 C CA . GLU A 1 86 ? 14.861 -11.247 23.871 1.00 54.53 86 GLU A CA 1
ATOM 717 C C . GLU A 1 86 ? 15.295 -9.975 23.149 1.00 54.53 86 GLU A C 1
ATOM 719 O O . GLU A 1 86 ? 16.392 -9.455 23.358 1.00 54.53 86 GLU A O 1
ATOM 724 N N . ASP A 1 87 ? 14.468 -9.551 22.202 1.00 53.97 87 ASP A N 1
ATOM 725 C CA . ASP A 1 87 ? 14.760 -8.396 21.388 1.00 53.97 87 ASP A CA 1
ATOM 726 C C . ASP A 1 87 ? 14.531 -7.190 22.292 1.00 53.97 87 ASP A C 1
ATOM 728 O O . ASP A 1 87 ? 13.388 -6.834 22.600 1.00 53.97 87 ASP A O 1
ATOM 732 N N . ILE A 1 88 ? 15.629 -6.599 22.773 1.00 57.19 88 ILE A N 1
ATOM 733 C CA . ILE A 1 88 ? 15.638 -5.300 23.453 1.00 57.19 88 ILE A CA 1
ATOM 734 C C . ILE A 1 88 ? 15.380 -4.246 22.370 1.00 57.19 88 ILE A C 1
ATOM 736 O O . ILE A 1 88 ? 16.231 -3.430 22.019 1.00 57.19 88 ILE A O 1
ATOM 740 N N . SER A 1 89 ? 14.202 -4.334 21.765 1.00 67.19 89 SER A N 1
ATOM 741 C CA . SER A 1 89 ? 13.733 -3.409 20.759 1.00 67.19 89 SER A CA 1
ATOM 742 C C . SER A 1 89 ? 13.179 -2.182 21.478 1.00 67.19 89 SER A C 1
ATOM 744 O O . SER A 1 89 ? 12.389 -2.336 22.412 1.00 67.19 89 SER A O 1
ATOM 746 N N . PRO A 1 90 ? 13.538 -0.960 21.052 1.00 79.44 90 PRO A N 1
ATOM 747 C CA . PRO A 1 90 ? 12.955 0.266 21.594 1.00 79.44 90 PRO A CA 1
ATOM 748 C C . PRO A 1 90 ? 11.483 0.454 21.179 1.00 79.44 90 PRO A C 1
ATOM 750 O O . PRO A 1 90 ? 10.869 1.466 21.518 1.00 79.44 90 PRO A O 1
ATOM 753 N N . LEU A 1 91 ? 10.914 -0.477 20.403 1.00 85.44 91 LEU A N 1
ATOM 754 C CA . LEU A 1 91 ? 9.525 -0.420 19.972 1.00 85.44 91 LEU A CA 1
ATOM 755 C C . LEU A 1 91 ? 8.561 -0.713 21.133 1.00 85.44 91 LEU A C 1
ATOM 757 O O . LEU A 1 91 ? 8.836 -1.581 21.965 1.00 85.44 91 LEU A O 1
ATOM 761 N N . PRO A 1 92 ? 7.382 -0.062 21.164 1.00 88.00 92 PRO A N 1
ATOM 762 C CA . PRO A 1 92 ? 6.337 -0.394 22.122 1.00 88.00 92 PRO A CA 1
ATOM 763 C C . PRO A 1 92 ? 5.975 -1.881 22.069 1.00 88.00 92 PRO A C 1
ATOM 765 O O . PRO A 1 92 ? 5.743 -2.437 20.990 1.00 88.00 92 PRO A O 1
ATOM 768 N N . LYS A 1 93 ? 5.882 -2.506 23.245 1.00 91.62 93 LYS A N 1
ATOM 769 C CA . LYS A 1 93 ? 5.540 -3.922 23.378 1.00 91.62 93 LYS A CA 1
ATOM 770 C C . LYS A 1 93 ? 4.025 -4.095 23.410 1.00 91.62 93 LYS A C 1
ATOM 772 O O . LYS A 1 93 ? 3.345 -3.427 24.189 1.00 91.62 93 LYS A O 1
ATOM 777 N N . ILE A 1 94 ? 3.494 -5.006 22.603 1.00 92.94 94 ILE A N 1
ATOM 778 C CA . ILE A 1 94 ? 2.093 -5.431 22.676 1.00 92.94 94 ILE A CA 1
ATOM 779 C C . ILE A 1 94 ? 2.033 -6.790 23.356 1.00 92.94 94 ILE A C 1
ATOM 781 O O . ILE A 1 94 ? 2.744 -7.714 22.963 1.00 92.94 94 ILE A O 1
ATOM 785 N N . VAL A 1 95 ? 1.157 -6.908 24.347 1.00 92.38 95 VAL A N 1
ATOM 786 C CA . VAL A 1 95 ? 0.823 -8.170 25.014 1.00 92.38 95 VAL A CA 1
ATOM 787 C C . VAL A 1 95 ? -0.667 -8.448 24.860 1.00 92.38 95 VAL A C 1
ATOM 789 O O . VAL A 1 95 ? -1.463 -7.515 24.751 1.00 92.38 95 VAL A O 1
ATOM 792 N N . GLN A 1 96 ? -1.053 -9.721 24.852 1.00 93.56 96 GLN A N 1
ATOM 793 C CA . GLN A 1 96 ? -2.459 -10.117 24.938 1.00 93.56 96 GLN A CA 1
ATOM 794 C C . GLN A 1 96 ? -2.782 -10.525 26.379 1.00 93.56 96 GLN A C 1
ATOM 796 O O . GLN A 1 96 ? -2.106 -11.380 26.949 1.00 93.56 96 GLN A O 1
ATOM 801 N N . SER A 1 97 ? -3.780 -9.888 26.991 1.00 90.94 97 SER A N 1
ATOM 802 C CA . SER A 1 97 ? -4.233 -10.227 28.340 1.00 90.94 97 SER A CA 1
ATOM 803 C C . SER A 1 97 ? -4.961 -11.575 28.363 1.00 90.94 97 SER A C 1
ATOM 805 O O . SER A 1 97 ? -5.417 -12.077 27.335 1.00 90.94 97 SER A O 1
ATOM 807 N N . GLU A 1 98 ? -5.167 -12.125 29.562 1.00 87.50 98 GLU A N 1
ATOM 808 C CA . GLU A 1 98 ? -5.984 -13.334 29.761 1.00 87.50 98 GLU A CA 1
ATOM 809 C C . GLU A 1 98 ? -7.441 -13.157 29.296 1.00 87.50 98 GLU A C 1
ATOM 811 O O . GLU A 1 98 ? -8.089 -14.122 28.899 1.00 87.50 98 GLU A O 1
ATOM 816 N N . THR A 1 99 ? -7.954 -11.920 29.288 1.00 86.12 99 THR A N 1
ATOM 817 C CA . THR A 1 99 ? -9.296 -11.587 28.777 1.00 86.12 99 THR A CA 1
ATOM 818 C C . THR A 1 99 ? -9.364 -11.524 27.248 1.00 86.12 99 THR A C 1
ATOM 820 O O . THR A 1 99 ? -10.444 -11.322 26.696 1.00 86.12 99 THR A O 1
ATOM 823 N N . GLY A 1 100 ? -8.232 -11.696 26.558 1.00 88.00 100 GLY A N 1
ATOM 824 C CA . GLY A 1 100 ? -8.114 -11.630 25.102 1.00 88.00 100 GLY A CA 1
ATOM 825 C C . GLY A 1 100 ? -7.864 -10.226 24.546 1.00 88.00 100 GLY A C 1
ATOM 826 O O . GLY A 1 100 ? -7.691 -10.091 23.334 1.00 88.00 100 GLY A O 1
ATOM 827 N N . ASP A 1 101 ? -7.800 -9.204 25.401 1.00 92.81 101 ASP A N 1
ATOM 828 C CA . ASP A 1 101 ? -7.556 -7.818 25.003 1.00 92.81 101 ASP A CA 1
ATOM 829 C C . ASP A 1 101 ? -6.079 -7.582 24.673 1.00 92.81 101 ASP A C 1
ATOM 831 O O . ASP A 1 101 ? -5.191 -8.072 25.370 1.00 92.81 101 ASP A O 1
ATOM 835 N N . PHE A 1 102 ? -5.793 -6.778 23.648 1.00 95.06 102 PHE A N 1
ATOM 836 C CA . PHE A 1 102 ? -4.422 -6.347 23.376 1.00 95.06 102 PHE A CA 1
ATOM 837 C C . PHE A 1 102 ? -4.094 -5.087 24.175 1.00 95.06 102 PHE A C 1
ATOM 839 O O . PHE A 1 102 ? -4.864 -4.121 24.201 1.00 95.06 102 PHE A O 1
ATOM 846 N N . ILE A 1 103 ? -2.930 -5.092 24.817 1.00 94.56 103 ILE A N 1
ATOM 847 C CA . ILE A 1 103 ? -2.428 -3.992 25.634 1.00 94.56 103 ILE A CA 1
ATOM 848 C C . ILE A 1 103 ? -1.096 -3.539 25.054 1.00 94.56 103 ILE A C 1
ATOM 850 O O . ILE A 1 103 ? -0.130 -4.303 24.998 1.00 94.56 103 ILE A O 1
ATOM 854 N N . ARG A 1 104 ? -1.039 -2.272 24.648 1.00 92.88 104 ARG A N 1
ATOM 855 C CA . ARG A 1 104 ? 0.202 -1.592 24.295 1.00 92.88 104 ARG A CA 1
ATOM 856 C C . ARG A 1 104 ? 0.866 -1.083 25.562 1.00 92.88 104 ARG A C 1
ATOM 858 O O . ARG A 1 104 ? 0.257 -0.324 26.311 1.00 92.88 104 ARG A O 1
ATOM 865 N N . THR A 1 105 ? 2.120 -1.464 25.761 1.00 89.06 105 THR A N 1
ATOM 866 C CA . THR A 1 105 ? 2.968 -1.001 26.859 1.00 89.06 105 THR A CA 1
ATOM 867 C C . THR A 1 105 ? 4.080 -0.119 26.304 1.00 89.06 105 THR A C 1
ATOM 869 O O . THR A 1 105 ? 4.875 -0.550 25.467 1.00 89.06 105 THR A O 1
ATOM 872 N N . THR A 1 106 ? 4.122 1.126 26.769 1.00 84.06 106 THR A N 1
ATOM 873 C CA . THR A 1 106 ? 5.256 2.046 26.614 1.00 84.06 106 THR A CA 1
ATOM 874 C C . THR A 1 106 ? 5.881 2.314 27.984 1.00 84.06 106 THR A C 1
ATOM 876 O O . THR A 1 106 ? 5.285 1.977 29.007 1.00 84.06 106 THR A O 1
ATOM 879 N N . ASP A 1 107 ? 7.041 2.975 28.022 1.00 73.81 107 ASP A N 1
ATOM 880 C CA . ASP A 1 107 ? 7.749 3.320 29.270 1.00 73.81 107 ASP A CA 1
ATOM 881 C C . ASP A 1 107 ? 6.891 4.092 30.290 1.00 73.81 107 ASP A C 1
ATOM 883 O O . ASP A 1 107 ? 7.199 4.125 31.479 1.00 73.81 107 ASP A O 1
ATOM 887 N N . SER A 1 108 ? 5.811 4.732 29.834 1.00 71.69 108 SER A N 1
ATOM 888 C CA . SER A 1 108 ? 5.002 5.661 30.624 1.00 71.69 108 SER A CA 1
ATOM 889 C C . SER A 1 108 ? 3.516 5.312 30.708 1.00 71.69 108 SER A C 1
ATOM 891 O O . SER A 1 108 ? 2.796 5.960 31.470 1.00 71.69 108 SER A O 1
ATOM 893 N N . LYS A 1 109 ? 3.016 4.332 29.940 1.00 84.38 109 LYS A N 1
ATOM 894 C CA . LYS A 1 109 ? 1.576 4.049 29.877 1.00 84.38 109 LYS A CA 1
ATOM 895 C C . LYS A 1 109 ? 1.269 2.641 29.369 1.00 84.38 109 LYS A C 1
ATOM 897 O O . LYS A 1 109 ? 1.934 2.118 28.479 1.00 84.38 109 LYS A O 1
ATOM 902 N N . GLN A 1 110 ? 0.184 2.078 29.893 1.00 88.56 110 GLN A N 1
ATOM 903 C CA . GLN A 1 110 ? -0.516 0.955 29.281 1.00 88.56 110 GLN A CA 1
ATOM 904 C C . GLN A 1 110 ? -1.850 1.429 28.713 1.00 88.56 110 GLN A C 1
ATOM 906 O O . GLN A 1 110 ? -2.586 2.175 29.364 1.00 88.56 110 GLN A O 1
ATOM 911 N N . GLU A 1 111 ? -2.167 1.016 27.493 1.00 91.56 111 GLU A N 1
ATOM 912 C CA . GLU A 1 111 ? -3.448 1.325 26.867 1.00 91.56 111 GLU A CA 1
ATOM 913 C C . GLU A 1 111 ? -3.970 0.154 26.041 1.00 91.56 111 GLU A C 1
ATOM 915 O O . GLU A 1 111 ? -3.203 -0.597 25.438 1.00 91.56 111 GLU A O 1
ATOM 920 N N . LYS A 1 112 ? -5.295 -0.000 26.029 1.00 93.25 112 LYS A N 1
ATOM 921 C CA . LYS A 1 112 ? -5.972 -1.009 25.218 1.00 93.25 112 LYS A CA 1
ATOM 922 C C . LYS A 1 112 ? -5.919 -0.606 23.744 1.00 93.25 112 LYS A C 1
ATOM 924 O O . LYS A 1 112 ? -6.174 0.552 23.409 1.00 93.25 112 LYS A O 1
ATOM 929 N N . ILE A 1 113 ? -5.610 -1.574 22.893 1.00 95.06 113 ILE A N 1
ATOM 930 C CA . ILE A 1 113 ? -5.495 -1.432 21.439 1.00 95.06 113 ILE A CA 1
ATOM 931 C C . ILE A 1 113 ? -6.269 -2.574 20.763 1.00 95.06 113 ILE A C 1
ATOM 933 O O . ILE A 1 113 ? -6.418 -3.649 21.347 1.00 95.06 113 ILE A O 1
ATOM 937 N N . THR A 1 114 ? -6.810 -2.358 19.565 1.00 95.44 114 THR A N 1
ATOM 938 C CA . THR A 1 114 ? -7.485 -3.424 18.797 1.00 95.44 114 THR A CA 1
ATOM 939 C C . THR A 1 114 ? -6.536 -4.122 17.823 1.00 95.44 114 THR A C 1
ATOM 941 O O . THR A 1 114 ? -5.444 -3.633 17.521 1.00 95.44 114 THR A O 1
ATOM 944 N N . LEU A 1 115 ? -6.950 -5.280 17.298 1.00 95.50 115 LEU A N 1
ATOM 945 C CA . LEU A 1 115 ? -6.173 -5.994 16.286 1.00 95.50 115 LEU A CA 1
ATOM 946 C C . LEU A 1 115 ? -6.061 -5.172 14.998 1.00 95.50 115 LEU A C 1
ATOM 948 O O . LEU A 1 115 ? -4.994 -5.118 14.392 1.00 95.50 115 LEU A O 1
ATOM 952 N N . GLY A 1 116 ? -7.146 -4.517 14.590 1.00 95.56 116 GLY A N 1
ATOM 953 C CA . GLY A 1 116 ? -7.155 -3.612 13.453 1.00 95.56 116 GLY A CA 1
ATOM 954 C C . GLY A 1 116 ? -6.152 -2.474 13.620 1.00 95.56 116 GLY A C 1
ATOM 955 O O . GLY A 1 116 ? -5.408 -2.179 12.681 1.00 95.56 116 GLY A O 1
ATOM 956 N N . GLU A 1 117 ? -6.106 -1.843 14.794 1.00 96.38 117 GLU A N 1
ATOM 957 C CA . GLU A 1 117 ? -5.153 -0.765 15.084 1.00 96.38 117 GLU A CA 1
ATOM 958 C C . GLU A 1 117 ? -3.707 -1.269 14.934 1.00 96.38 117 GLU A C 1
ATOM 960 O O . GLU A 1 117 ? -2.955 -0.717 14.131 1.00 96.38 117 GLU A O 1
ATOM 965 N N . ILE A 1 118 ? -3.363 -2.406 15.555 1.00 96.19 118 ILE A N 1
ATOM 966 C CA . ILE A 1 118 ? -2.040 -3.049 15.412 1.00 96.19 118 ILE A CA 1
ATOM 967 C C . ILE A 1 118 ? -1.671 -3.273 13.934 1.00 96.19 118 ILE A C 1
ATOM 969 O O . ILE A 1 118 ? -0.532 -3.053 13.531 1.00 96.19 118 ILE A O 1
ATOM 973 N N . MET A 1 119 ? -2.630 -3.705 13.112 1.00 95.50 119 MET A N 1
ATOM 974 C CA . MET A 1 119 ? -2.400 -4.094 11.714 1.00 95.50 119 MET A CA 1
ATOM 975 C C . MET A 1 119 ? -2.333 -2.914 10.736 1.00 95.50 119 MET A C 1
ATOM 977 O O . MET A 1 119 ? -1.925 -3.096 9.587 1.00 95.50 119 MET A O 1
ATOM 981 N N . THR A 1 120 ? -2.768 -1.722 11.148 1.00 95.25 120 THR A N 1
ATOM 982 C CA . THR A 1 120 ? -2.866 -0.541 10.270 1.00 95.25 120 THR A CA 1
ATOM 983 C C . THR A 1 120 ? -1.982 0.621 10.705 1.00 95.25 120 THR A C 1
ATOM 985 O O . THR A 1 120 ? -1.675 1.483 9.888 1.00 95.25 120 THR A O 1
ATOM 988 N N . ASP A 1 121 ? -1.501 0.628 11.943 1.00 95.00 121 ASP A N 1
ATOM 989 C CA . ASP A 1 121 ? -0.661 1.687 12.506 1.00 95.00 121 ASP A CA 1
ATOM 990 C C . ASP A 1 121 ? 0.697 1.856 11.808 1.00 95.00 121 ASP A C 1
ATOM 992 O O . ASP A 1 121 ? 1.222 2.970 11.741 1.00 95.00 121 ASP A O 1
ATOM 996 N N . SER A 1 122 ? 1.229 0.806 11.178 1.00 92.00 122 SER A N 1
ATOM 997 C CA . SER A 1 122 ? 2.468 0.907 10.393 1.00 92.00 122 SER A CA 1
ATOM 998 C C . SER A 1 122 ? 2.323 1.810 9.166 1.00 92.00 122 SER A C 1
ATOM 1000 O O . SER A 1 122 ? 3.289 2.452 8.754 1.00 92.00 122 SER A O 1
ATOM 1002 N N . GLU A 1 123 ? 1.109 1.957 8.621 1.00 91.38 123 GLU A N 1
ATOM 1003 C CA . GLU A 1 123 ? 0.816 2.962 7.595 1.00 91.38 123 GLU A CA 1
ATOM 1004 C C . GLU A 1 123 ? 1.081 4.367 8.141 1.00 91.38 123 GLU A C 1
ATOM 1006 O O . GLU A 1 123 ? 1.554 5.236 7.418 1.00 91.38 123 GLU A O 1
ATOM 1011 N N . TRP A 1 124 ? 0.820 4.598 9.423 1.00 91.56 124 TRP A N 1
ATOM 1012 C CA . TRP A 1 124 ? 1.036 5.859 10.124 1.00 91.56 124 TRP A CA 1
ATOM 1013 C C . TRP A 1 124 ? 2.451 6.016 10.710 1.00 91.56 124 TRP A C 1
ATOM 1015 O O . TRP A 1 124 ? 2.734 7.014 11.376 1.00 91.56 124 TRP A O 1
ATOM 1025 N N . GLY A 1 125 ? 3.355 5.072 10.430 1.00 89.94 125 GLY A N 1
ATOM 1026 C CA . GLY A 1 125 ? 4.729 5.080 10.935 1.00 89.94 125 GLY A CA 1
ATOM 1027 C C . GLY A 1 125 ? 4.844 4.670 12.403 1.00 89.94 125 GLY A C 1
ATOM 1028 O O . GLY A 1 125 ? 5.759 5.124 13.089 1.00 89.94 125 GLY A O 1
ATOM 1029 N N . MET A 1 126 ? 3.900 3.868 12.899 1.00 91.19 126 MET A N 1
ATOM 1030 C CA . MET A 1 126 ? 3.952 3.254 14.223 1.00 91.19 126 MET A CA 1
ATOM 1031 C C . MET A 1 126 ? 4.200 1.750 14.075 1.00 91.19 126 MET A C 1
ATOM 1033 O O . MET A 1 126 ? 3.452 1.059 13.393 1.00 91.19 126 MET A O 1
ATOM 1037 N N . GLU A 1 127 ? 5.256 1.255 14.712 1.00 92.25 127 GLU A N 1
ATOM 1038 C CA . GLU A 1 127 ? 5.663 -0.153 14.674 1.00 92.25 127 GLU A CA 1
ATOM 1039 C C . GLU A 1 127 ? 5.667 -0.728 16.094 1.00 92.25 127 GLU A C 1
ATOM 1041 O O . GLU A 1 127 ? 5.793 0.010 17.079 1.00 92.25 127 GLU A O 1
ATOM 1046 N N . TYR A 1 128 ? 5.500 -2.044 16.197 1.00 92.38 128 TYR A N 1
ATOM 1047 C CA . TYR A 1 128 ? 5.264 -2.738 17.456 1.00 92.38 128 TYR A CA 1
ATOM 1048 C C . TYR A 1 128 ? 6.128 -3.985 17.597 1.00 92.38 128 TYR A C 1
ATOM 1050 O O . TYR A 1 128 ? 6.323 -4.733 16.641 1.00 92.38 128 TYR A O 1
ATOM 1058 N N . ASN A 1 129 ? 6.559 -4.262 18.828 1.00 91.50 129 ASN A N 1
ATOM 1059 C CA . ASN A 1 129 ? 7.094 -5.566 19.193 1.00 91.50 129 ASN A CA 1
ATOM 1060 C C . ASN A 1 129 ? 5.965 -6.435 19.769 1.00 91.50 129 ASN A C 1
ATOM 1062 O O . ASN A 1 129 ? 5.398 -6.118 20.818 1.00 91.50 129 ASN A O 1
ATOM 1066 N N . LEU A 1 130 ? 5.608 -7.514 19.072 1.00 91.44 130 LEU A N 1
ATOM 1067 C CA . LEU A 1 130 ? 4.533 -8.414 19.486 1.00 91.44 130 LEU A CA 1
ATOM 1068 C C . LEU A 1 130 ? 5.080 -9.521 20.391 1.00 91.44 130 LEU A C 1
ATOM 1070 O O . LEU A 1 130 ? 5.825 -10.388 19.933 1.00 91.44 130 LEU A O 1
ATOM 1074 N N . ASP A 1 131 ? 4.661 -9.520 21.657 1.00 89.12 131 ASP A N 1
ATOM 1075 C CA . ASP A 1 131 ? 5.130 -10.477 22.654 1.00 89.12 131 ASP A CA 1
ATOM 1076 C C . ASP A 1 131 ? 4.863 -11.928 22.241 1.00 89.12 131 ASP A C 1
ATOM 1078 O O . ASP A 1 131 ? 3.731 -12.336 21.965 1.00 89.12 131 ASP A O 1
ATOM 1082 N N . SER A 1 132 ? 5.929 -12.722 22.214 1.00 87.12 132 SER A N 1
ATOM 1083 C CA . SER A 1 132 ? 5.887 -14.081 21.691 1.00 87.12 132 SER A CA 1
ATOM 1084 C C . SER A 1 132 ? 5.144 -15.067 22.587 1.00 87.12 132 SER A C 1
ATOM 1086 O O . SER A 1 132 ? 4.646 -16.075 22.079 1.00 87.12 132 SER A O 1
ATOM 1088 N N . SER A 1 133 ? 5.057 -14.771 23.886 1.00 86.94 133 SER A N 1
ATOM 1089 C CA . SER A 1 133 ? 4.435 -15.636 24.888 1.00 86.94 133 SER A CA 1
ATOM 1090 C C . SER A 1 133 ? 2.922 -15.453 24.989 1.00 86.94 133 SER A C 1
ATOM 1092 O O . SER A 1 133 ? 2.200 -16.430 25.169 1.00 86.94 133 SER A O 1
ATOM 1094 N N . SER A 1 134 ? 2.432 -14.225 24.816 1.00 90.19 134 SER A N 1
ATOM 1095 C CA . SER A 1 134 ? 1.007 -13.895 24.909 1.00 90.19 134 SER A CA 1
ATOM 1096 C C . SER A 1 134 ? 0.302 -13.833 23.552 1.00 90.19 134 SER A C 1
ATOM 1098 O O . SER A 1 134 ? -0.875 -14.174 23.467 1.00 90.19 134 SER A O 1
ATOM 1100 N N . ILE A 1 135 ? 0.987 -13.442 22.469 1.00 91.00 135 ILE A N 1
ATOM 1101 C CA . ILE A 1 135 ? 0.348 -13.264 21.158 1.00 91.00 135 ILE A CA 1
ATOM 1102 C C . ILE A 1 135 ? 0.513 -14.508 20.284 1.00 91.00 135 ILE A C 1
ATOM 1104 O O . ILE A 1 135 ? 1.621 -14.972 19.979 1.00 91.00 135 ILE A O 1
ATOM 1108 N N . SER A 1 136 ? -0.620 -15.008 19.783 1.00 91.88 136 SER A N 1
ATOM 1109 C CA . SER A 1 136 ? -0.645 -16.176 18.901 1.00 91.88 136 SER A CA 1
ATOM 1110 C C . SER A 1 136 ? 0.249 -16.006 17.664 1.00 91.88 136 SER A C 1
ATOM 1112 O O . SER A 1 136 ? 0.351 -14.933 17.057 1.00 91.88 136 SER A O 1
ATOM 1114 N N . ARG A 1 137 ? 0.860 -17.113 17.230 1.00 91.62 137 ARG A N 1
ATOM 1115 C CA . ARG A 1 137 ? 1.701 -17.167 16.027 1.00 91.62 137 ARG A CA 1
ATOM 1116 C C . ARG A 1 137 ? 0.998 -16.612 14.786 1.00 91.62 137 ARG A C 1
ATOM 1118 O O . ARG A 1 137 ? 1.625 -15.933 13.978 1.00 91.62 137 ARG A O 1
ATOM 1125 N N . ASN A 1 138 ? -0.296 -16.894 14.629 1.00 93.69 138 ASN A N 1
ATOM 1126 C CA . ASN A 1 138 ? -1.068 -16.459 13.464 1.00 93.69 138 ASN A CA 1
ATOM 1127 C C . ASN A 1 138 ? -1.175 -14.933 13.384 1.00 93.69 138 ASN A C 1
ATOM 1129 O O . ASN A 1 138 ? -1.015 -14.373 12.301 1.00 93.69 138 ASN A O 1
ATOM 1133 N N . ILE A 1 139 ? -1.384 -14.262 14.521 1.00 94.25 139 ILE A N 1
ATOM 1134 C CA . ILE A 1 139 ? -1.419 -12.797 14.589 1.00 94.25 139 ILE A CA 1
ATOM 1135 C C . ILE A 1 139 ? -0.038 -12.224 14.268 1.00 94.25 139 ILE A C 1
ATOM 1137 O O . ILE A 1 139 ? 0.064 -11.365 13.395 1.00 94.25 139 ILE A O 1
ATOM 1141 N N . ARG A 1 140 ? 1.026 -12.752 14.887 1.00 94.00 140 ARG A N 1
ATOM 1142 C CA . ARG A 1 140 ? 2.407 -12.310 14.623 1.00 94.00 140 ARG A CA 1
ATOM 1143 C C . ARG A 1 140 ? 2.797 -12.463 13.154 1.00 94.00 140 ARG A C 1
ATOM 1145 O O . ARG A 1 140 ? 3.294 -11.525 12.542 1.00 94.00 140 ARG A O 1
ATOM 1152 N N . LYS A 1 141 ? 2.485 -13.612 12.549 1.00 95.00 141 LYS A N 1
ATOM 1153 C CA . LYS A 1 141 ? 2.694 -13.851 11.116 1.00 95.00 141 LYS A CA 1
ATOM 1154 C C . LYS A 1 141 ? 1.920 -12.850 10.255 1.00 95.00 141 LYS A C 1
ATOM 1156 O O . LYS A 1 141 ? 2.472 -12.335 9.289 1.00 95.00 141 LYS A O 1
ATOM 1161 N N . LYS A 1 142 ? 0.651 -12.579 10.583 1.00 95.00 142 LYS A N 1
ATOM 1162 C CA . LYS A 1 142 ? -0.182 -11.625 9.833 1.00 95.00 142 LYS A CA 1
ATOM 1163 C C . LYS A 1 142 ? 0.387 -10.205 9.920 1.00 95.00 142 LYS A C 1
ATOM 1165 O O . LYS A 1 142 ? 0.462 -9.551 8.889 1.00 95.00 142 LYS A O 1
ATOM 1170 N N . TYR A 1 143 ? 0.851 -9.783 11.095 1.00 95.50 143 TYR A N 1
ATOM 1171 C CA . TYR A 1 143 ? 1.509 -8.489 11.299 1.00 95.50 143 TYR A CA 1
ATOM 1172 C C . TYR A 1 143 ? 2.756 -8.331 10.413 1.00 95.50 143 TYR A C 1
ATOM 1174 O O . TYR A 1 143 ? 2.815 -7.401 9.611 1.00 95.50 143 TYR A O 1
ATOM 1182 N N . LEU A 1 144 ? 3.679 -9.301 10.450 1.00 94.75 144 LEU A N 1
ATOM 1183 C CA . LEU A 1 144 ? 4.886 -9.294 9.608 1.00 94.75 144 LEU A CA 1
ATOM 1184 C C . LEU A 1 144 ? 4.555 -9.241 8.107 1.00 94.75 144 LEU A C 1
ATOM 1186 O O . LEU A 1 144 ? 5.215 -8.546 7.336 1.00 94.75 144 LEU A O 1
ATOM 1190 N N . ILE A 1 145 ? 3.513 -9.963 7.679 1.00 95.44 145 ILE A N 1
ATOM 1191 C CA . ILE A 1 145 ? 3.048 -9.940 6.287 1.00 95.44 145 ILE A CA 1
ATOM 1192 C C . ILE A 1 145 ? 2.527 -8.550 5.902 1.00 95.44 145 ILE A C 1
ATOM 1194 O O . ILE A 1 145 ? 2.807 -8.094 4.795 1.00 95.44 145 ILE A O 1
ATOM 1198 N N . GLU A 1 146 ? 1.765 -7.878 6.767 1.00 93.44 146 GLU A N 1
ATOM 1199 C CA . GLU A 1 146 ? 1.255 -6.532 6.483 1.00 93.44 146 GLU A CA 1
ATOM 1200 C C . GLU A 1 146 ? 2.382 -5.492 6.414 1.00 93.44 146 GLU A C 1
ATOM 1202 O O . GLU A 1 146 ? 2.396 -4.674 5.492 1.00 93.44 146 GLU A O 1
ATOM 1207 N N . GLU A 1 147 ? 3.378 -5.569 7.302 1.00 93.19 147 GLU A N 1
ATOM 1208 C CA . GLU A 1 147 ? 4.572 -4.718 7.225 1.00 93.19 147 GLU A CA 1
ATOM 1209 C C . GLU A 1 147 ? 5.362 -4.946 5.933 1.00 93.19 147 GLU A C 1
ATOM 1211 O O . GLU A 1 147 ? 5.735 -3.987 5.251 1.00 93.19 147 GLU A O 1
ATOM 1216 N N . ALA A 1 148 ? 5.589 -6.209 5.562 1.00 95.19 148 ALA A N 1
ATOM 1217 C CA . ALA A 1 148 ? 6.292 -6.550 4.333 1.00 95.19 148 ALA A CA 1
ATOM 1218 C C . ALA A 1 148 ? 5.526 -6.063 3.095 1.00 95.19 148 ALA A C 1
ATOM 1220 O O . ALA A 1 148 ? 6.122 -5.432 2.226 1.00 95.19 148 ALA A O 1
ATOM 1221 N N . LYS A 1 149 ? 4.203 -6.276 3.026 1.00 94.69 149 LYS A N 1
ATOM 1222 C CA . LYS A 1 149 ? 3.359 -5.762 1.931 1.00 94.69 149 LYS A CA 1
ATOM 1223 C C . LYS A 1 149 ? 3.487 -4.250 1.776 1.00 94.69 149 LYS A C 1
ATOM 1225 O O . LYS A 1 149 ? 3.633 -3.784 0.651 1.00 94.69 149 LYS A O 1
ATOM 1230 N N . ARG A 1 150 ? 3.461 -3.496 2.881 1.00 93.00 150 ARG A N 1
ATOM 1231 C CA . ARG A 1 150 ? 3.628 -2.036 2.862 1.00 93.00 150 ARG A CA 1
ATOM 1232 C C . ARG A 1 150 ? 4.971 -1.644 2.244 1.00 93.00 150 ARG A C 1
ATOM 1234 O O . ARG A 1 150 ? 4.993 -0.883 1.283 1.00 93.00 150 ARG A O 1
ATOM 1241 N N . LYS A 1 151 ? 6.074 -2.211 2.747 1.00 94.06 151 LYS A N 1
ATOM 1242 C CA . LYS A 1 151 ? 7.429 -1.926 2.242 1.00 94.06 151 LYS A CA 1
ATOM 1243 C C . LYS A 1 151 ? 7.575 -2.302 0.761 1.00 94.06 151 LYS A C 1
ATOM 1245 O O . LYS A 1 151 ? 8.124 -1.536 -0.023 1.00 94.06 151 LYS A O 1
ATOM 1250 N N . LEU A 1 152 ? 7.045 -3.460 0.360 1.00 96.12 152 LEU A N 1
ATOM 1251 C CA . LEU A 1 152 ? 7.053 -3.916 -1.033 1.00 96.12 152 LEU A CA 1
ATOM 1252 C C . LEU A 1 152 ? 6.253 -2.991 -1.955 1.00 96.12 152 LEU A C 1
ATOM 1254 O O . LEU A 1 152 ? 6.684 -2.757 -3.084 1.00 96.12 152 LEU A O 1
ATOM 1258 N N . GLN A 1 153 ? 5.115 -2.476 -1.483 1.00 94.69 153 GLN A N 1
ATOM 1259 C CA . GLN A 1 153 ? 4.300 -1.521 -2.228 1.00 94.69 153 GLN A CA 1
ATOM 1260 C C . GLN A 1 153 ? 5.049 -0.205 -2.437 1.00 94.69 153 GLN A C 1
ATOM 1262 O O . GLN A 1 153 ? 5.068 0.300 -3.553 1.00 94.69 153 GLN A O 1
ATOM 1267 N N . ASP A 1 154 ? 5.717 0.316 -1.404 1.00 93.25 154 ASP A N 1
ATOM 1268 C CA . ASP A 1 154 ? 6.470 1.569 -1.512 1.00 93.25 154 ASP A CA 1
ATOM 1269 C C . ASP A 1 154 ? 7.580 1.469 -2.578 1.00 93.25 154 ASP A C 1
ATOM 1271 O O . ASP A 1 154 ? 7.746 2.394 -3.377 1.00 93.25 154 ASP A O 1
ATOM 1275 N N . TYR A 1 155 ? 8.275 0.325 -2.649 1.00 96.56 155 TYR A N 1
ATOM 1276 C CA . TYR A 1 155 ? 9.263 0.049 -3.698 1.00 96.56 155 TYR A CA 1
ATOM 1277 C C . TYR A 1 155 ? 8.642 -0.175 -5.079 1.00 96.56 155 TYR A C 1
ATOM 1279 O O . TYR A 1 155 ? 9.226 0.233 -6.080 1.00 96.56 155 TYR A O 1
ATOM 1287 N N . LEU A 1 156 ? 7.477 -0.825 -5.161 1.00 96.81 156 LEU A N 1
ATOM 1288 C CA . LEU A 1 156 ? 6.754 -0.969 -6.425 1.00 96.81 156 LEU A CA 1
ATOM 1289 C C . LEU A 1 156 ? 6.343 0.402 -6.978 1.00 96.81 156 LEU A C 1
ATOM 1291 O O . LEU A 1 156 ? 6.535 0.657 -8.167 1.00 96.81 156 LEU A O 1
ATOM 1295 N N . ASP A 1 157 ? 5.843 1.290 -6.119 1.00 96.12 157 ASP A N 1
ATOM 1296 C CA . ASP A 1 157 ? 5.482 2.654 -6.499 1.00 96.12 157 ASP A CA 1
ATOM 1297 C C . ASP A 1 157 ? 6.711 3.410 -7.035 1.00 96.12 157 ASP A C 1
ATOM 1299 O O . ASP A 1 157 ? 6.625 4.047 -8.084 1.00 96.12 157 ASP A O 1
ATOM 1303 N N . ASP A 1 158 ? 7.882 3.272 -6.401 1.00 96.69 158 ASP A N 1
ATOM 1304 C CA . ASP A 1 158 ? 9.130 3.879 -6.893 1.00 96.69 158 ASP A CA 1
ATOM 1305 C C . ASP A 1 158 ? 9.559 3.328 -8.257 1.00 96.69 158 ASP A C 1
ATOM 1307 O O . ASP A 1 158 ? 9.927 4.091 -9.151 1.00 96.69 158 ASP A O 1
ATOM 1311 N N . GLN A 1 159 ? 9.461 2.012 -8.457 1.00 97.81 159 GLN A N 1
ATOM 1312 C CA . GLN A 1 159 ? 9.760 1.378 -9.743 1.00 97.81 159 GLN A CA 1
ATOM 1313 C C . GLN A 1 159 ? 8.846 1.915 -10.858 1.00 97.81 159 GLN A C 1
ATOM 1315 O O . GLN A 1 159 ? 9.320 2.210 -11.958 1.00 97.81 159 GLN A O 1
ATOM 1320 N N . ILE A 1 160 ? 7.547 2.072 -10.579 1.00 97.44 160 ILE A N 1
ATOM 1321 C CA . ILE A 1 160 ? 6.574 2.630 -11.528 1.00 97.44 160 ILE A CA 1
ATOM 1322 C C . ILE A 1 160 ? 6.879 4.106 -11.808 1.00 97.44 160 ILE A C 1
ATOM 1324 O O . ILE A 1 160 ? 6.890 4.504 -12.971 1.00 97.44 160 ILE A O 1
ATOM 1328 N N . ILE A 1 161 ? 7.140 4.914 -10.774 1.00 97.00 161 ILE A N 1
ATOM 1329 C CA . ILE A 1 161 ? 7.451 6.344 -10.913 1.00 97.00 161 ILE A CA 1
ATOM 1330 C C . ILE A 1 161 ? 8.687 6.542 -11.789 1.00 97.00 161 ILE A C 1
ATOM 1332 O O . ILE A 1 161 ? 8.642 7.346 -12.723 1.00 97.00 161 ILE A O 1
ATOM 1336 N N . ILE A 1 162 ? 9.771 5.800 -11.531 1.00 96.88 162 ILE A N 1
ATOM 1337 C CA . ILE A 1 162 ? 10.995 5.877 -12.338 1.00 96.88 162 ILE A CA 1
ATOM 1338 C C . ILE A 1 162 ? 10.670 5.555 -13.795 1.00 96.88 162 ILE A C 1
ATOM 1340 O O . ILE A 1 162 ? 10.995 6.344 -14.675 1.00 96.88 162 ILE A O 1
ATOM 1344 N N . ASN A 1 163 ? 9.969 4.447 -14.053 1.00 97.06 163 ASN A N 1
ATOM 1345 C CA . ASN A 1 163 ? 9.656 4.027 -15.414 1.00 97.06 163 ASN A CA 1
ATOM 1346 C C . ASN A 1 163 ? 8.768 5.039 -16.157 1.00 97.06 163 ASN A C 1
ATOM 1348 O O . ASN A 1 163 ? 9.086 5.479 -17.261 1.00 97.06 163 ASN A O 1
ATOM 1352 N N . GLU A 1 164 ? 7.632 5.410 -15.568 1.00 96.94 164 GLU A N 1
ATOM 1353 C CA . GLU A 1 164 ? 6.600 6.174 -16.270 1.00 96.94 164 GLU A CA 1
ATOM 1354 C C . GLU A 1 164 ? 6.913 7.678 -16.355 1.00 96.94 164 GLU A C 1
ATOM 1356 O O . GLU A 1 164 ? 6.362 8.364 -17.215 1.00 96.94 164 GLU A O 1
ATOM 1361 N N . SER A 1 165 ? 7.806 8.210 -15.512 1.00 96.25 165 SER A N 1
ATOM 1362 C CA . SER A 1 165 ? 8.203 9.628 -15.554 1.00 96.25 165 SER A CA 1
ATOM 1363 C C . SER A 1 165 ? 9.180 9.973 -16.684 1.00 96.25 165 SER A C 1
ATOM 1365 O O . SER A 1 165 ? 9.247 11.139 -17.090 1.00 96.25 165 SER A O 1
ATOM 1367 N N . VAL A 1 166 ? 9.920 8.985 -17.199 1.00 94.12 166 VAL A N 1
ATOM 1368 C CA . VAL A 1 166 ? 10.949 9.167 -18.243 1.00 94.12 166 VAL A CA 1
ATOM 1369 C C . VAL A 1 166 ? 10.637 8.422 -19.543 1.00 94.12 166 VAL A C 1
ATOM 1371 O O . VAL A 1 166 ? 11.212 8.742 -20.579 1.00 94.12 166 VAL A O 1
ATOM 1374 N N . SER A 1 167 ? 9.715 7.453 -19.516 1.00 95.12 167 SER A N 1
ATOM 1375 C CA . SER A 1 167 ? 9.358 6.641 -20.684 1.00 95.12 167 SER A CA 1
ATOM 1376 C C . SER A 1 167 ? 8.772 7.475 -21.823 1.00 95.12 167 SER A C 1
ATOM 1378 O O . SER A 1 167 ? 7.714 8.090 -21.680 1.00 95.12 167 SER A O 1
ATOM 1380 N N . THR A 1 168 ? 9.391 7.410 -23.003 1.00 94.31 168 THR A N 1
ATOM 1381 C CA . THR A 1 168 ? 8.896 8.046 -24.239 1.00 94.31 168 THR A CA 1
ATOM 1382 C C . THR A 1 168 ? 7.562 7.470 -24.727 1.00 94.31 168 THR A C 1
ATOM 1384 O O . THR A 1 168 ? 6.860 8.113 -25.504 1.00 94.31 168 THR A O 1
ATOM 1387 N N . ASN A 1 169 ? 7.165 6.300 -24.216 1.00 92.81 169 ASN A N 1
ATOM 1388 C CA . ASN A 1 169 ? 5.878 5.658 -24.492 1.00 92.81 169 ASN A CA 1
ATOM 1389 C C . ASN A 1 169 ? 4.730 6.208 -23.621 1.00 92.81 169 ASN A C 1
ATOM 1391 O O . ASN A 1 169 ? 3.597 5.731 -23.709 1.00 92.81 169 ASN A O 1
ATOM 1395 N N . VAL A 1 170 ? 5.005 7.169 -22.734 1.00 92.12 170 VAL A N 1
ATOM 1396 C CA . VAL A 1 170 ? 4.022 7.790 -21.837 1.00 92.12 170 VAL A CA 1
ATOM 1397 C C . VAL A 1 170 ? 3.726 9.208 -22.300 1.00 92.12 170 VAL A C 1
ATOM 1399 O O . VAL A 1 170 ? 4.629 9.991 -22.575 1.00 92.12 170 VAL A O 1
ATOM 1402 N N . HIS A 1 171 ? 2.443 9.572 -22.343 1.00 93.38 171 HIS A N 1
ATOM 1403 C CA . HIS A 1 171 ? 2.035 10.934 -22.678 1.00 93.38 171 HIS A CA 1
ATOM 1404 C C . HIS A 1 171 ? 2.642 11.949 -21.693 1.00 93.38 171 HIS A C 1
ATOM 1406 O O . HIS A 1 171 ? 2.564 11.760 -20.478 1.00 93.38 171 HIS A O 1
ATOM 1412 N N . TRP A 1 172 ? 3.177 13.060 -22.200 1.00 93.38 172 TRP A N 1
ATOM 1413 C CA . TRP A 1 172 ? 3.937 14.044 -21.414 1.00 93.38 172 TRP A CA 1
ATOM 1414 C C . TRP A 1 172 ? 3.189 14.581 -20.178 1.00 93.38 172 TRP A C 1
ATOM 1416 O O . TRP A 1 172 ? 3.793 14.783 -19.130 1.00 93.38 172 TRP A O 1
ATOM 1426 N N . MET A 1 173 ? 1.860 14.752 -20.247 1.00 91.44 173 MET A N 1
ATOM 1427 C CA . MET A 1 173 ? 1.060 15.166 -19.077 1.00 91.44 173 MET A CA 1
ATOM 1428 C C . MET A 1 173 ? 1.055 14.109 -17.958 1.00 91.44 173 MET A C 1
ATOM 1430 O O . MET A 1 173 ? 1.028 14.451 -16.776 1.00 91.44 173 MET A O 1
ATOM 1434 N N . LYS A 1 174 ? 1.078 12.817 -18.316 1.00 92.88 174 LYS A N 1
ATOM 1435 C CA . LYS A 1 174 ? 1.168 11.720 -17.343 1.00 92.88 174 LYS A CA 1
ATOM 1436 C C . LYS A 1 174 ? 2.578 11.655 -16.755 1.00 92.88 174 LYS A C 1
ATOM 1438 O O . LYS A 1 174 ? 2.698 11.555 -15.540 1.00 92.88 174 LYS A O 1
ATOM 1443 N N . GLN A 1 175 ? 3.623 11.823 -17.573 1.00 95.19 175 GLN A N 1
ATOM 1444 C CA . GLN A 1 175 ? 5.006 11.934 -17.083 1.00 95.19 175 GLN A CA 1
ATOM 1445 C C . GLN A 1 175 ? 5.152 13.055 -16.044 1.00 95.19 175 GLN A C 1
ATOM 1447 O O . GLN A 1 175 ? 5.723 12.838 -14.979 1.00 95.19 175 GLN A O 1
ATOM 1452 N N . ASP A 1 176 ? 4.601 14.242 -16.327 1.00 94.69 176 ASP A N 1
ATOM 1453 C CA . ASP A 1 176 ? 4.612 15.372 -15.390 1.00 94.69 176 ASP A CA 1
ATOM 1454 C C . ASP A 1 176 ? 3.876 15.037 -14.084 1.00 94.69 176 ASP A C 1
ATOM 1456 O O . ASP A 1 176 ? 4.354 15.354 -12.998 1.00 94.69 176 ASP A O 1
ATOM 1460 N N . THR A 1 177 ? 2.760 14.306 -14.172 1.00 93.81 177 THR A N 1
ATOM 1461 C CA . THR A 1 177 ? 2.039 13.813 -12.988 1.00 93.81 177 THR A CA 1
ATOM 1462 C C . THR A 1 177 ? 2.921 12.888 -12.145 1.00 93.81 177 THR A C 1
ATOM 1464 O O . THR A 1 177 ? 3.050 13.117 -10.945 1.00 93.81 177 THR A O 1
ATOM 1467 N N . TYR A 1 178 ? 3.605 11.910 -12.750 1.00 95.75 178 TYR A N 1
ATOM 1468 C CA . TYR A 1 178 ? 4.539 11.034 -12.029 1.00 95.75 178 TYR A CA 1
ATOM 1469 C C . TYR A 1 178 ? 5.702 11.801 -11.390 1.00 95.75 178 TYR A C 1
ATOM 1471 O O . TYR A 1 178 ? 6.066 11.515 -10.252 1.00 95.75 178 TYR A O 1
ATOM 1479 N N . LYS A 1 179 ? 6.253 12.815 -12.072 1.00 94.81 179 LYS A N 1
ATOM 1480 C CA . LYS A 1 179 ? 7.311 13.678 -11.512 1.00 94.81 179 LYS A CA 1
ATOM 1481 C C . LYS A 1 179 ? 6.825 14.478 -10.306 1.00 94.81 179 LYS A C 1
ATOM 1483 O O . LYS A 1 179 ? 7.560 14.622 -9.331 1.00 94.81 179 LYS A O 1
ATOM 1488 N N . ARG A 1 180 ? 5.584 14.978 -10.337 1.00 91.81 180 ARG A N 1
ATOM 1489 C CA . ARG A 1 180 ? 4.976 15.652 -9.178 1.00 91.81 180 ARG A CA 1
ATOM 1490 C C . ARG A 1 180 ? 4.804 14.693 -8.008 1.00 91.81 180 ARG A C 1
ATOM 1492 O O . ARG A 1 180 ? 5.199 15.049 -6.904 1.00 91.81 180 ARG A O 1
ATOM 1499 N N . VAL A 1 181 ? 4.298 13.482 -8.257 1.00 90.88 181 VAL A N 1
ATOM 1500 C CA . VAL A 1 181 ? 4.171 12.441 -7.223 1.00 90.88 181 VAL A CA 1
ATOM 1501 C C . VAL A 1 181 ? 5.538 12.105 -6.613 1.00 90.88 181 VAL A C 1
ATOM 1503 O O . VAL A 1 181 ? 5.657 12.059 -5.391 1.00 90.88 181 VAL A O 1
ATOM 1506 N N . ALA A 1 182 ? 6.583 11.962 -7.436 1.00 91.44 182 ALA A N 1
ATOM 1507 C CA . ALA A 1 182 ? 7.954 11.747 -6.966 1.00 91.44 182 ALA A CA 1
ATOM 1508 C C . ALA A 1 182 ? 8.418 12.875 -6.029 1.00 91.44 182 ALA A C 1
ATOM 1510 O O . ALA A 1 182 ? 8.829 12.622 -4.898 1.00 91.44 182 ALA A O 1
ATOM 1511 N N . GLY A 1 183 ? 8.270 14.132 -6.462 1.00 88.88 183 GLY A N 1
ATOM 1512 C CA . GLY A 1 183 ? 8.660 15.289 -5.657 1.00 88.88 183 GLY A CA 1
ATOM 1513 C C . GLY A 1 183 ? 7.846 15.437 -4.365 1.00 88.88 183 GLY A C 1
ATOM 1514 O O . GLY A 1 183 ? 8.375 15.883 -3.352 1.00 88.88 183 GLY A O 1
ATOM 1515 N N . GLU A 1 184 ? 6.567 15.060 -4.371 1.00 86.25 184 GLU A N 1
ATOM 1516 C CA . GLU A 1 184 ? 5.722 15.042 -3.168 1.00 86.25 184 GLU A CA 1
ATOM 1517 C C . GLU A 1 184 ? 6.170 13.970 -2.169 1.00 86.25 184 GLU A C 1
ATOM 1519 O O . GLU A 1 184 ? 6.216 14.234 -0.964 1.00 86.25 184 GLU A O 1
ATOM 1524 N N . LYS A 1 185 ? 6.555 12.787 -2.666 1.00 84.81 185 LYS A N 1
ATOM 1525 C CA . LYS A 1 185 ? 7.113 11.700 -1.852 1.00 84.81 185 LYS A CA 1
ATOM 1526 C C . LYS A 1 185 ? 8.441 12.115 -1.212 1.00 84.81 185 LYS A C 1
ATOM 1528 O O . LYS A 1 185 ? 8.596 11.951 -0.004 1.00 84.81 185 LYS A O 1
ATOM 1533 N N . GLU A 1 186 ? 9.349 12.728 -1.974 1.00 83.31 186 GLU A N 1
ATOM 1534 C CA . GLU A 1 186 ? 10.644 13.228 -1.477 1.00 83.31 186 GLU A CA 1
ATOM 1535 C C . GLU A 1 186 ? 10.496 14.315 -0.404 1.00 83.31 186 GLU A C 1
ATOM 1537 O O . GLU A 1 186 ? 11.212 14.309 0.596 1.00 83.31 186 GLU A O 1
ATOM 1542 N N . ARG A 1 187 ? 9.540 15.237 -0.576 1.00 80.19 187 ARG A N 1
ATOM 1543 C CA . ARG A 1 187 ? 9.272 16.306 0.402 1.00 80.19 187 ARG A CA 1
ATOM 1544 C C . ARG A 1 187 ? 8.485 15.830 1.628 1.00 80.19 187 ARG A C 1
ATOM 1546 O O . ARG A 1 187 ? 8.266 16.617 2.548 1.00 80.19 187 ARG A O 1
ATOM 1553 N N . GLY A 1 188 ? 8.035 14.573 1.654 1.00 68.88 188 GLY A N 1
ATOM 1554 C CA . GLY A 1 188 ? 7.176 14.054 2.718 1.00 68.88 188 GLY A CA 1
ATOM 1555 C C . GLY A 1 188 ? 5.819 14.764 2.782 1.00 68.88 188 GLY A C 1
ATOM 1556 O O . GLY A 1 188 ? 5.229 14.889 3.858 1.00 68.88 188 GLY A O 1
ATOM 1557 N N . GLU A 1 189 ? 5.301 15.241 1.643 1.00 63.88 189 GLU A N 1
ATOM 1558 C CA . GLU A 1 189 ? 4.054 16.014 1.526 1.00 63.88 189 GLU A CA 1
ATOM 1559 C C . GLU A 1 189 ? 2.782 15.149 1.657 1.00 63.88 189 GLU A C 1
ATOM 1561 O O . GLU A 1 189 ? 1.742 15.433 1.064 1.00 63.88 189 GLU A O 1
ATOM 1566 N N . ILE A 1 190 ? 2.804 14.156 2.554 1.00 57.66 190 ILE A N 1
ATOM 1567 C CA . ILE A 1 190 ? 1.628 13.381 2.998 1.00 57.66 190 ILE A CA 1
ATOM 1568 C C . ILE A 1 190 ? 0.534 14.306 3.580 1.00 57.66 190 ILE A C 1
ATOM 1570 O O . ILE A 1 190 ? -0.608 13.903 3.754 1.00 57.66 190 ILE A O 1
ATOM 1574 N N . LYS A 1 191 ? 0.844 15.584 3.842 1.00 60.28 191 LYS A N 1
ATOM 1575 C CA . LYS A 1 191 ? -0.048 16.570 4.468 1.00 60.28 191 LYS A CA 1
ATOM 1576 C C . LYS A 1 191 ? -1.178 17.101 3.576 1.00 60.28 191 LYS A C 1
ATOM 1578 O O . LYS A 1 191 ? -1.943 17.959 4.023 1.00 60.28 191 LYS A O 1
ATOM 1583 N N . LYS A 1 192 ? -1.309 16.647 2.326 1.00 81.19 192 LYS A N 1
ATOM 1584 C CA . LYS A 1 192 ? -2.475 17.008 1.508 1.00 81.19 192 LYS A CA 1
ATOM 1585 C C . LYS A 1 192 ? -3.730 16.366 2.095 1.00 81.19 192 LYS A C 1
ATOM 1587 O O . LYS A 1 192 ? -3.778 15.160 2.306 1.00 81.19 192 LYS A O 1
ATOM 1592 N N . ALA A 1 193 ? -4.768 17.175 2.304 1.00 85.06 193 ALA A N 1
ATOM 1593 C CA . ALA A 1 193 ? -6.019 16.720 2.910 1.00 85.06 193 ALA A CA 1
ATOM 1594 C C . ALA A 1 193 ? -6.650 15.523 2.167 1.00 85.06 193 ALA A C 1
ATOM 1596 O O . ALA A 1 193 ? -7.174 14.630 2.814 1.00 85.06 193 ALA A O 1
ATOM 1597 N N . GLY A 1 194 ? -6.551 15.461 0.832 1.00 86.69 194 GLY A N 1
ATOM 1598 C CA . GLY A 1 194 ? -7.025 14.307 0.051 1.00 86.69 194 GLY A CA 1
ATOM 1599 C C . GLY A 1 194 ? -6.332 12.997 0.441 1.00 86.69 194 GLY A C 1
ATOM 1600 O O . GLY A 1 194 ? -6.997 12.071 0.891 1.00 86.69 194 GLY A O 1
ATOM 1601 N N . LEU A 1 195 ? -4.994 12.977 0.409 1.00 87.50 195 LEU A N 1
ATOM 1602 C CA . LEU A 1 195 ? -4.192 11.794 0.750 1.00 87.50 195 LEU A CA 1
ATOM 1603 C C . LEU A 1 195 ? -4.398 11.343 2.205 1.00 87.50 195 LEU A C 1
ATOM 1605 O O . LEU A 1 195 ? -4.460 10.146 2.490 1.00 87.50 195 LEU A O 1
ATOM 1609 N N . ILE A 1 196 ? -4.529 12.296 3.138 1.00 90.50 196 ILE A N 1
ATOM 1610 C CA . ILE A 1 196 ? -4.865 11.995 4.538 1.00 90.50 196 ILE A CA 1
ATOM 1611 C C . ILE A 1 196 ? -6.231 11.310 4.612 1.00 90.50 196 ILE A C 1
ATOM 1613 O O . ILE A 1 196 ? -6.362 10.287 5.282 1.00 90.50 196 ILE A O 1
ATOM 1617 N N . ALA A 1 197 ? -7.237 11.860 3.929 1.00 92.12 197 ALA A N 1
ATOM 1618 C CA . ALA A 1 197 ? -8.592 11.330 3.945 1.00 92.12 197 ALA A CA 1
ATOM 1619 C C . ALA A 1 197 ? -8.661 9.912 3.379 1.00 92.12 197 ALA A C 1
ATOM 1621 O O . ALA A 1 197 ? -9.207 9.026 4.030 1.00 92.12 197 ALA A O 1
ATOM 1622 N N . GLU A 1 198 ? -8.071 9.692 2.205 1.00 92.62 198 GLU A N 1
ATOM 1623 C CA . GLU A 1 198 ? -8.007 8.385 1.547 1.00 92.62 198 GLU A CA 1
ATOM 1624 C C . GLU A 1 198 ? -7.394 7.336 2.477 1.00 92.62 198 GLU A C 1
ATOM 1626 O O . GLU A 1 198 ? -7.952 6.257 2.677 1.00 92.62 198 GLU A O 1
ATOM 1631 N N . LYS A 1 199 ? -6.275 7.677 3.122 1.00 92.88 199 LYS A N 1
ATOM 1632 C CA . LYS A 1 199 ? -5.584 6.791 4.059 1.00 92.88 199 LYS A CA 1
ATOM 1633 C C . LYS A 1 199 ? -6.382 6.530 5.336 1.00 92.88 199 LYS A C 1
ATOM 1635 O O . LYS A 1 199 ? -6.435 5.389 5.789 1.00 92.88 199 LYS A O 1
ATOM 1640 N N . MET A 1 200 ? -7.018 7.556 5.904 1.00 94.00 200 MET A N 1
ATOM 1641 C CA . MET A 1 200 ? -7.904 7.417 7.066 1.00 94.00 200 MET A CA 1
ATOM 1642 C C . MET A 1 200 ? -9.076 6.490 6.767 1.00 94.00 200 MET A C 1
ATOM 1644 O O . MET A 1 200 ? -9.330 5.560 7.524 1.00 94.00 200 MET A O 1
ATOM 1648 N N . VAL A 1 201 ? -9.750 6.702 5.639 1.00 93.88 201 VAL A N 1
ATOM 1649 C CA . VAL A 1 201 ? -10.888 5.892 5.200 1.00 93.88 201 VAL A CA 1
ATOM 1650 C C . VAL A 1 201 ? -10.469 4.446 4.933 1.00 93.88 201 VAL A C 1
ATOM 1652 O O . VAL A 1 201 ? -11.106 3.515 5.429 1.00 93.88 201 VAL A O 1
ATOM 1655 N N . ARG A 1 202 ? -9.369 4.248 4.197 1.00 94.75 202 ARG A N 1
ATOM 1656 C CA . ARG A 1 202 ? -8.811 2.921 3.911 1.00 94.75 202 ARG A CA 1
ATOM 1657 C C . ARG A 1 202 ? -8.501 2.163 5.200 1.00 94.75 202 ARG A C 1
ATOM 1659 O O . ARG A 1 202 ? -8.910 1.011 5.348 1.00 94.75 202 ARG A O 1
ATOM 1666 N N . ASN A 1 203 ? -7.800 2.807 6.134 1.00 95.12 203 ASN A N 1
ATOM 1667 C CA . ASN A 1 203 ? -7.421 2.188 7.400 1.00 95.12 203 ASN A CA 1
ATOM 1668 C C . ASN A 1 203 ? -8.639 1.929 8.285 1.00 95.12 203 ASN A C 1
ATOM 1670 O O . ASN A 1 203 ? -8.714 0.859 8.876 1.00 95.12 203 ASN A O 1
ATOM 1674 N N . PHE A 1 204 ? -9.619 2.831 8.323 1.00 94.88 204 PHE A N 1
ATOM 1675 C CA . PHE A 1 204 ? -10.874 2.617 9.039 1.00 94.88 204 PHE A CA 1
ATOM 1676 C C . PHE A 1 204 ? -11.591 1.340 8.576 1.00 94.88 204 PHE A C 1
ATOM 1678 O O . PHE A 1 204 ? -11.876 0.469 9.396 1.00 94.88 204 PHE A O 1
ATOM 1685 N N . ILE A 1 205 ? -11.814 1.169 7.266 1.00 92.62 205 ILE A N 1
ATOM 1686 C CA . ILE A 1 205 ? -12.493 -0.032 6.748 1.00 92.62 205 ILE A CA 1
ATOM 1687 C C . ILE A 1 205 ? -11.649 -1.283 6.993 1.00 92.62 205 ILE A C 1
ATOM 1689 O O . ILE A 1 205 ? -12.175 -2.310 7.420 1.00 92.62 205 ILE A O 1
ATOM 1693 N N . LYS A 1 206 ? -10.331 -1.198 6.774 1.00 94.31 206 LYS A N 1
ATOM 1694 C CA . LYS A 1 206 ? -9.417 -2.310 7.048 1.00 94.31 206 LYS A CA 1
ATOM 1695 C C . LYS A 1 206 ? -9.510 -2.735 8.517 1.00 94.31 206 LYS A C 1
ATOM 1697 O O . LYS A 1 206 ? -9.645 -3.923 8.782 1.00 94.31 206 LYS A O 1
ATOM 1702 N N . LYS A 1 207 ? -9.530 -1.793 9.466 1.00 94.69 207 LYS A N 1
ATOM 1703 C CA . LYS A 1 207 ? -9.708 -2.076 10.900 1.00 94.69 207 LYS A CA 1
ATOM 1704 C C . LYS A 1 207 ? -11.014 -2.800 11.198 1.00 94.69 207 LYS A C 1
ATOM 1706 O O . LYS A 1 207 ? -10.988 -3.789 11.922 1.00 94.69 207 LYS A O 1
ATOM 1711 N N . LEU A 1 208 ? -12.123 -2.368 10.596 1.00 91.88 208 LEU A N 1
ATOM 1712 C CA . LEU A 1 208 ? -13.408 -3.053 10.752 1.00 91.88 208 LEU A CA 1
ATOM 1713 C C . LEU A 1 208 ? -13.347 -4.515 10.292 1.00 91.88 208 LEU A C 1
ATOM 1715 O O . LEU A 1 208 ? -13.938 -5.377 10.938 1.00 91.88 208 LEU A O 1
ATOM 1719 N N . ASP A 1 209 ? -12.613 -4.822 9.222 1.00 91.62 209 ASP A N 1
ATOM 1720 C CA . ASP A 1 209 ? -12.422 -6.210 8.790 1.00 91.62 209 ASP A CA 1
ATOM 1721 C C . ASP A 1 209 ? -11.642 -7.045 9.810 1.00 91.62 209 ASP A C 1
ATOM 1723 O O . ASP A 1 209 ? -12.090 -8.131 10.176 1.00 91.62 209 ASP A O 1
ATOM 1727 N N . TYR A 1 210 ? -10.546 -6.518 10.360 1.00 92.44 210 TYR A N 1
ATOM 1728 C CA . TYR A 1 210 ? -9.789 -7.217 11.404 1.00 92.44 210 TYR A CA 1
ATOM 1729 C C . TYR A 1 210 ? -10.572 -7.394 12.708 1.00 92.44 210 TYR A C 1
ATOM 1731 O O . TYR A 1 210 ? -10.495 -8.461 13.315 1.00 92.44 210 TYR A O 1
ATOM 1739 N N . ASP A 1 211 ? -11.291 -6.360 13.140 1.00 92.06 211 ASP A N 1
ATOM 1740 C CA . ASP A 1 211 ? -11.923 -6.321 14.461 1.00 92.06 211 ASP A CA 1
ATOM 1741 C C . ASP A 1 211 ? -13.313 -6.967 14.472 1.00 92.06 211 ASP A C 1
ATOM 1743 O O . ASP A 1 211 ? -13.736 -7.511 15.492 1.00 92.06 211 ASP A O 1
ATOM 1747 N N . LYS A 1 212 ? -14.045 -6.905 13.353 1.00 88.69 212 LYS A N 1
ATOM 1748 C CA . LYS A 1 212 ? -15.449 -7.340 13.264 1.00 88.69 212 LYS A CA 1
ATOM 1749 C C . LYS A 1 212 ? -15.689 -8.414 12.197 1.00 88.69 212 LYS A C 1
ATOM 1751 O O . LYS A 1 212 ? -16.804 -8.929 12.114 1.00 88.69 212 LYS A O 1
ATOM 1756 N N . GLY A 1 213 ? -14.684 -8.772 11.392 1.00 86.81 213 GLY A N 1
ATOM 1757 C CA . GLY A 1 213 ? -14.788 -9.842 10.395 1.00 86.81 213 GLY A CA 1
ATOM 1758 C C . GLY A 1 213 ? -15.818 -9.546 9.307 1.00 86.81 213 GLY A C 1
ATOM 1759 O O . GLY A 1 213 ? -16.640 -10.408 8.971 1.00 86.81 213 GLY A O 1
ATOM 1760 N N . ILE A 1 214 ? -15.825 -8.312 8.791 1.00 84.50 214 ILE A N 1
ATOM 1761 C CA . ILE A 1 214 ? -16.843 -7.886 7.827 1.00 84.50 214 ILE A CA 1
ATOM 1762 C C . ILE A 1 214 ? -16.707 -8.560 6.455 1.00 84.50 214 ILE A C 1
ATOM 1764 O O . ILE A 1 214 ? -17.672 -8.558 5.696 1.00 84.50 214 ILE A O 1
ATOM 1768 N N . GLY A 1 215 ? -15.586 -9.232 6.172 1.00 84.19 215 GLY A N 1
ATOM 1769 C CA . GLY A 1 215 ? -15.384 -10.000 4.940 1.00 84.19 215 GLY A CA 1
ATOM 1770 C C . GLY A 1 215 ? -14.993 -9.112 3.762 1.00 84.19 215 GLY A C 1
ATOM 1771 O O . GLY A 1 215 ? -15.338 -9.415 2.618 1.00 84.19 215 GLY A O 1
ATOM 1772 N N . LEU A 1 216 ? -14.314 -8.000 4.053 1.00 86.50 216 LEU A N 1
ATOM 1773 C CA . LEU A 1 216 ? -13.840 -7.040 3.064 1.00 86.50 216 LEU A CA 1
ATOM 1774 C C . LEU A 1 216 ? -12.331 -6.920 3.150 1.00 86.50 216 LEU A C 1
ATOM 1776 O O . LEU A 1 216 ? -11.775 -6.412 4.122 1.00 86.50 216 LEU A O 1
ATOM 1780 N N . LYS A 1 217 ? -11.661 -7.307 2.074 1.00 89.31 217 LYS A N 1
ATOM 1781 C CA . LYS A 1 217 ? -10.227 -7.134 1.942 1.00 89.31 217 LYS A CA 1
ATOM 1782 C C . LYS A 1 217 ? -9.943 -5.828 1.217 1.00 89.31 217 LYS A C 1
ATOM 1784 O O . LYS A 1 217 ? -10.303 -5.649 0.058 1.00 89.31 217 LYS A O 1
ATOM 1789 N N . ILE A 1 218 ? -9.262 -4.926 1.911 1.00 91.56 218 ILE A N 1
ATOM 1790 C CA . ILE A 1 218 ? -8.893 -3.615 1.381 1.00 91.56 218 ILE A CA 1
ATOM 1791 C C . ILE A 1 218 ? -7.451 -3.654 0.884 1.00 91.56 218 ILE A C 1
ATOM 1793 O O . ILE A 1 218 ? -6.532 -3.981 1.641 1.00 91.56 218 ILE A O 1
ATOM 1797 N N . LEU A 1 219 ? -7.254 -3.323 -0.389 1.00 91.38 219 LEU A N 1
ATOM 1798 C CA . LEU A 1 219 ? -5.950 -3.254 -1.039 1.00 91.38 219 LEU A CA 1
ATOM 1799 C C . LEU A 1 219 ? -5.614 -1.790 -1.340 1.00 91.38 219 LEU A C 1
ATOM 1801 O O . LEU A 1 219 ? -6.439 -1.049 -1.872 1.00 91.38 219 LEU A O 1
ATOM 1805 N N . LYS A 1 220 ? -4.397 -1.365 -0.992 1.00 92.50 220 LYS A N 1
ATOM 1806 C CA . LYS A 1 220 ? -3.861 -0.064 -1.411 1.00 92.50 220 LYS A CA 1
ATOM 1807 C C . LYS A 1 220 ? -3.630 -0.111 -2.926 1.00 92.50 220 LYS A C 1
ATOM 1809 O O . LYS A 1 220 ? -3.118 -1.118 -3.414 1.00 92.50 220 LYS A O 1
ATOM 1814 N N . SER A 1 221 ? -4.014 0.944 -3.642 1.00 93.56 221 SER A N 1
ATOM 1815 C CA . SER A 1 221 ? -3.694 1.054 -5.061 1.00 93.56 221 SER A CA 1
ATOM 1816 C C . SER A 1 221 ? -2.219 1.400 -5.257 1.00 93.56 221 SER A C 1
ATOM 1818 O O . SER A 1 221 ? -1.607 2.082 -4.430 1.00 93.56 221 SER A O 1
ATOM 1820 N N . ASP A 1 222 ? -1.637 0.900 -6.343 1.00 94.50 222 ASP A N 1
ATOM 1821 C CA . ASP A 1 222 ? -0.317 1.349 -6.770 1.00 94.50 222 ASP A CA 1
ATOM 1822 C C . ASP A 1 222 ? -0.402 2.712 -7.479 1.00 94.50 222 ASP A C 1
ATOM 1824 O O . ASP A 1 222 ? -1.460 3.150 -7.944 1.00 94.50 222 ASP A O 1
ATOM 1828 N N . VAL A 1 223 ? 0.732 3.400 -7.598 1.00 94.12 223 VAL A N 1
ATOM 1829 C CA . VAL A 1 223 ? 0.783 4.718 -8.256 1.00 94.12 223 VAL A CA 1
ATOM 1830 C C . VAL A 1 223 ? 0.371 4.680 -9.739 1.00 94.12 223 VAL A C 1
ATOM 1832 O O . VAL A 1 223 ? -0.034 5.695 -10.307 1.00 94.12 223 VAL A O 1
ATOM 1835 N N . TYR A 1 224 ? 0.444 3.523 -10.409 1.00 94.25 224 TYR A N 1
ATOM 1836 C CA . TYR A 1 224 ? -0.074 3.389 -11.770 1.00 94.25 224 TYR A CA 1
ATOM 1837 C C . TYR A 1 224 ? -1.603 3.435 -11.782 1.00 94.25 224 TYR A C 1
ATOM 1839 O O . TYR A 1 224 ? -2.172 4.123 -12.635 1.00 94.25 224 TYR A O 1
ATOM 1847 N N . GLN A 1 225 ? -2.248 2.722 -10.859 1.00 94.12 225 GLN A N 1
ATOM 1848 C CA . GLN A 1 225 ? -3.699 2.690 -10.684 1.00 94.12 225 GLN A CA 1
ATOM 1849 C C . GLN A 1 225 ? -4.238 4.069 -10.279 1.00 94.12 225 GLN A C 1
ATOM 1851 O O . GLN A 1 225 ? -5.206 4.537 -10.875 1.00 94.12 225 GLN A O 1
ATOM 1856 N N . ASP A 1 226 ? -3.570 4.781 -9.371 1.00 93.19 226 ASP A N 1
ATOM 1857 C CA . ASP A 1 226 ? -3.939 6.159 -9.010 1.00 93.19 226 ASP A CA 1
ATOM 1858 C C . ASP A 1 226 ? -3.856 7.110 -10.224 1.00 93.19 226 ASP A C 1
ATOM 1860 O O . ASP A 1 226 ? -4.834 7.747 -10.633 1.00 93.19 226 ASP A O 1
ATOM 1864 N N . VAL A 1 227 ? -2.707 7.148 -10.908 1.00 91.50 227 VAL A N 1
ATOM 1865 C CA . VAL A 1 227 ? -2.489 8.109 -11.999 1.00 91.50 227 VAL A CA 1
ATOM 1866 C C . VAL A 1 227 ? -3.332 7.792 -13.239 1.00 91.50 227 VAL A C 1
ATOM 1868 O O . VAL A 1 227 ? -3.910 8.719 -13.823 1.00 91.50 227 VAL A O 1
ATOM 1871 N N . ASN A 1 228 ? -3.413 6.525 -13.658 1.00 90.69 228 ASN A N 1
ATOM 1872 C CA . ASN A 1 228 ? -4.093 6.136 -14.902 1.00 90.69 228 ASN A CA 1
ATOM 1873 C C . ASN A 1 228 ? -5.552 5.756 -14.692 1.00 90.69 228 ASN A C 1
ATOM 1875 O O . ASN A 1 228 ? -6.393 6.192 -15.470 1.00 90.69 228 ASN A O 1
ATOM 1879 N N . GLN A 1 229 ? -5.841 4.958 -13.668 1.00 91.38 229 GLN A N 1
ATOM 1880 C CA . GLN A 1 229 ? -7.172 4.390 -13.452 1.00 91.38 229 GLN A CA 1
ATOM 1881 C C . GLN A 1 229 ? -8.003 5.223 -12.468 1.00 91.38 229 GLN A C 1
ATOM 1883 O O . GLN A 1 229 ? -9.207 5.016 -12.377 1.00 91.38 229 GLN A O 1
ATOM 1888 N N . LYS A 1 230 ? -7.398 6.213 -11.793 1.00 92.75 230 LYS A N 1
ATOM 1889 C CA . LYS A 1 230 ? -8.056 7.085 -10.804 1.00 92.75 230 LYS A CA 1
ATOM 1890 C C . LYS A 1 230 ? -8.585 6.323 -9.591 1.00 92.75 230 LYS A C 1
ATOM 1892 O O . LYS A 1 230 ? -9.635 6.670 -9.062 1.00 92.75 230 LYS A O 1
ATOM 1897 N N . ILE A 1 231 ? -7.859 5.288 -9.179 1.00 94.12 231 ILE A N 1
ATOM 1898 C CA . ILE A 1 231 ? -8.236 4.405 -8.075 1.00 94.12 231 ILE A CA 1
ATOM 1899 C C . ILE A 1 231 ? -7.340 4.698 -6.871 1.00 94.12 231 ILE A C 1
ATOM 1901 O O . ILE A 1 231 ? -6.128 4.511 -6.950 1.00 94.12 231 ILE A O 1
ATOM 1905 N N . ASP A 1 232 ? -7.942 5.081 -5.747 1.00 93.62 232 ASP A N 1
ATOM 1906 C CA . ASP A 1 232 ? -7.238 5.406 -4.496 1.00 93.62 232 ASP A CA 1
ATOM 1907 C C . ASP A 1 232 ? -7.049 4.160 -3.608 1.00 93.62 232 ASP A C 1
ATOM 1909 O O . ASP A 1 232 ? -6.103 4.050 -2.822 1.00 93.62 232 ASP A O 1
ATOM 1913 N N . PHE A 1 233 ? -7.973 3.200 -3.705 1.00 94.06 233 PHE A N 1
ATOM 1914 C CA . PHE A 1 233 ? -7.869 1.868 -3.105 1.00 94.06 233 PHE A CA 1
ATOM 1915 C C . PHE A 1 233 ? -8.880 0.908 -3.737 1.00 94.06 233 PHE A C 1
ATOM 1917 O O . PHE A 1 233 ? -9.803 1.322 -4.433 1.00 94.06 233 PHE A O 1
ATOM 1924 N N . ILE A 1 234 ? -8.704 -0.386 -3.490 1.00 93.12 234 ILE A N 1
ATOM 1925 C CA . ILE A 1 234 ? -9.528 -1.454 -4.053 1.00 93.12 234 ILE A CA 1
ATOM 1926 C C . ILE A 1 234 ? -10.202 -2.223 -2.918 1.00 93.12 234 ILE A C 1
ATOM 1928 O O . ILE A 1 234 ? -9.562 -2.564 -1.918 1.00 93.12 234 ILE A O 1
ATOM 1932 N N . ILE A 1 235 ? -11.491 -2.509 -3.083 1.00 91.00 235 ILE A N 1
ATOM 1933 C CA . ILE A 1 235 ? -12.266 -3.371 -2.193 1.00 91.00 235 ILE A CA 1
ATOM 1934 C C . ILE A 1 235 ? -12.463 -4.718 -2.882 1.00 91.00 235 ILE A C 1
ATOM 1936 O O . ILE A 1 235 ? -13.031 -4.799 -3.969 1.00 91.00 235 ILE A O 1
ATOM 1940 N N . HIS A 1 236 ? -12.012 -5.775 -2.216 1.00 88.38 236 HIS A N 1
ATOM 1941 C CA . HIS A 1 236 ? -12.270 -7.157 -2.588 1.00 88.38 236 HIS A CA 1
ATOM 1942 C C . HIS A 1 236 ? -13.241 -7.774 -1.579 1.00 88.38 236 HIS A C 1
ATOM 1944 O O . HIS A 1 236 ? -12.972 -7.779 -0.374 1.00 88.38 236 HIS A O 1
ATOM 1950 N N . ARG A 1 237 ? -14.365 -8.310 -2.058 1.00 80.56 237 ARG A N 1
ATOM 1951 C CA . ARG A 1 237 ? -15.312 -9.066 -1.230 1.00 80.56 237 ARG A CA 1
ATOM 1952 C C . ARG A 1 237 ? -14.990 -10.542 -1.352 1.00 80.56 237 ARG A C 1
ATOM 1954 O O . ARG A 1 237 ? -15.027 -11.105 -2.439 1.00 80.56 237 ARG A O 1
ATOM 1961 N N . GLU A 1 238 ? -14.697 -11.173 -0.224 1.00 71.38 238 GLU A N 1
ATOM 1962 C CA . GLU A 1 238 ? -14.597 -12.627 -0.188 1.00 71.38 238 GLU A CA 1
ATOM 1963 C C . GLU A 1 238 ? -16.027 -13.182 -0.306 1.00 71.38 238 GLU A C 1
ATOM 1965 O O . GLU A 1 238 ? -16.860 -12.951 0.576 1.00 71.38 238 GLU A O 1
ATOM 1970 N N . ASN A 1 239 ? -16.354 -13.839 -1.427 1.00 59.16 239 ASN A N 1
ATOM 1971 C CA . ASN A 1 239 ? -17.693 -14.382 -1.677 1.00 59.16 239 ASN A CA 1
ATOM 1972 C C . ASN A 1 239 ? -18.168 -15.230 -0.486 1.00 59.16 239 ASN A C 1
ATOM 1974 O O . ASN A 1 239 ? -17.609 -16.288 -0.189 1.00 59.16 239 ASN A O 1
ATOM 1978 N N . ARG A 1 240 ? -19.259 -14.811 0.163 1.00 49.22 240 ARG A N 1
ATOM 1979 C CA . ARG A 1 240 ? -20.021 -15.661 1.088 1.00 49.22 240 ARG A CA 1
ATOM 1980 C C . ARG A 1 240 ? -21.038 -16.489 0.300 1.00 49.22 240 ARG A C 1
ATOM 1982 O O . ARG A 1 240 ? -22.232 -16.420 0.570 1.00 49.22 240 ARG A O 1
ATOM 1989 N N . ASP A 1 241 ? -20.579 -17.299 -0.650 1.00 41.69 241 ASP A N 1
ATOM 1990 C CA . ASP A 1 241 ? -21.463 -18.207 -1.390 1.00 41.69 241 ASP A CA 1
ATOM 1991 C C . ASP A 1 241 ? -21.764 -19.459 -0.558 1.00 41.69 241 ASP A C 1
ATOM 1993 O O . ASP A 1 241 ? -21.230 -20.549 -0.769 1.00 41.69 241 ASP A O 1
ATOM 1997 N N . ARG A 1 242 ? -22.667 -19.313 0.417 1.00 34.97 242 ARG A N 1
ATOM 1998 C CA . ARG A 1 242 ? -23.406 -20.450 0.973 1.00 34.97 242 ARG A CA 1
ATOM 1999 C C . ARG A 1 242 ? -24.611 -20.741 0.073 1.00 34.97 242 ARG A C 1
ATOM 2001 O O . ARG A 1 242 ? -25.715 -20.284 0.333 1.00 34.97 242 ARG A O 1
ATOM 2008 N N . GLY A 1 243 ? -24.397 -21.561 -0.954 1.00 36.62 243 GLY A N 1
ATOM 2009 C CA . GLY A 1 243 ? -25.419 -22.504 -1.426 1.00 36.62 243 GLY A CA 1
ATOM 2010 C C . GLY A 1 243 ? -26.512 -22.026 -2.389 1.00 36.62 243 GLY A C 1
ATOM 2011 O O . GLY A 1 243 ? -27.470 -22.775 -2.566 1.00 36.62 243 GLY A O 1
ATOM 2012 N N . VAL A 1 244 ? -26.399 -20.877 -3.063 1.00 33.47 244 VAL A N 1
ATOM 2013 C CA . VAL A 1 244 ? -27.324 -20.526 -4.160 1.00 33.47 244 VAL A CA 1
ATOM 2014 C C . VAL A 1 244 ? -26.540 -20.015 -5.365 1.00 33.47 244 VAL A C 1
ATOM 2016 O O . VAL A 1 244 ? -25.782 -19.060 -5.263 1.00 33.47 244 VAL A O 1
ATOM 2019 N N . ARG A 1 245 ? -26.726 -20.678 -6.514 1.00 37.31 245 ARG A N 1
ATOM 2020 C CA . ARG A 1 245 ? -26.267 -20.219 -7.831 1.00 37.31 245 ARG A CA 1
ATOM 2021 C C . ARG A 1 245 ? -26.938 -18.882 -8.151 1.00 37.31 245 ARG A C 1
ATOM 2023 O O . ARG A 1 245 ? -28.080 -18.880 -8.601 1.00 37.31 245 ARG A O 1
ATOM 2030 N N . VAL A 1 246 ? -26.226 -17.780 -7.965 1.00 36.59 246 VAL A N 1
ATOM 2031 C CA . VAL A 1 246 ? -26.476 -16.543 -8.705 1.00 36.59 246 VAL A CA 1
ATOM 2032 C C . VAL A 1 246 ? -25.1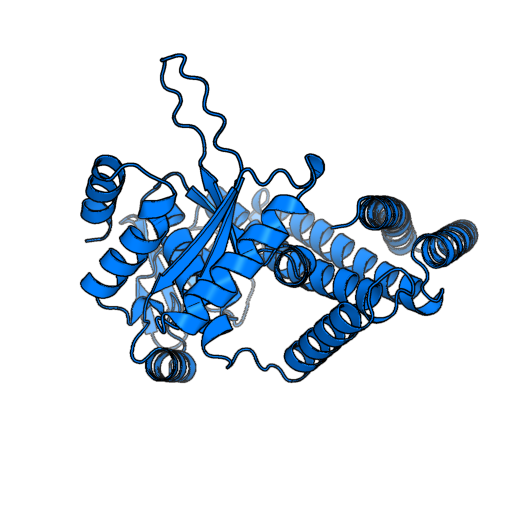27 -16.084 -9.233 1.00 36.59 246 VAL A C 1
ATOM 2034 O O . VAL A 1 246 ? -24.192 -15.850 -8.475 1.00 36.59 246 VAL A O 1
ATOM 2037 N N . GLU A 1 247 ? -25.010 -16.062 -10.554 1.00 37.94 247 GLU A N 1
ATOM 2038 C CA . GLU A 1 247 ? -23.884 -15.458 -11.248 1.00 37.94 247 GLU A CA 1
ATOM 2039 C C . GLU A 1 247 ? -23.843 -13.972 -10.898 1.00 37.94 247 GLU A C 1
ATOM 2041 O O . GLU A 1 247 ? -24.625 -13.199 -11.428 1.00 37.94 247 GLU A O 1
ATOM 2046 N N . GLU A 1 248 ? -22.936 -13.566 -10.020 1.00 42.06 248 GLU A N 1
ATOM 2047 C CA . GLU A 1 248 ? -22.375 -12.220 -10.039 1.00 42.06 248 GLU A CA 1
ATOM 2048 C C . GLU A 1 248 ? -20.992 -12.297 -9.385 1.00 42.06 248 GLU A C 1
ATOM 2050 O O . GLU A 1 248 ? -20.813 -12.094 -8.187 1.00 42.06 248 GLU A O 1
ATOM 2055 N N . ASN A 1 249 ? -19.990 -12.640 -10.202 1.00 42.41 249 ASN A N 1
ATOM 2056 C CA . ASN A 1 249 ? -18.586 -12.372 -9.902 1.00 42.41 249 ASN A CA 1
ATOM 2057 C C . ASN A 1 249 ? -18.421 -10.853 -9.735 1.00 42.41 249 ASN A C 1
ATOM 2059 O O . ASN A 1 249 ? -17.995 -10.169 -10.667 1.00 42.41 249 ASN A O 1
ATOM 2063 N N . LYS A 1 250 ? -18.761 -10.298 -8.570 1.00 55.34 250 LYS A N 1
ATOM 2064 C CA . LYS A 1 250 ? -18.320 -8.951 -8.214 1.00 55.34 250 LYS A CA 1
ATOM 2065 C C . LYS A 1 250 ? -16.847 -9.070 -7.855 1.00 55.34 250 LYS A C 1
ATOM 2067 O O . LYS A 1 250 ? -16.488 -9.369 -6.721 1.00 55.34 250 LYS A O 1
ATOM 2072 N N . GLY A 1 251 ? -16.019 -8.966 -8.894 1.00 69.62 251 GLY A N 1
ATOM 2073 C CA . GLY A 1 251 ? -14.569 -8.892 -8.782 1.00 69.62 251 GLY A CA 1
ATOM 2074 C C . GLY A 1 251 ? -14.135 -7.658 -7.993 1.00 69.62 251 GLY A C 1
ATOM 2075 O O . GLY A 1 251 ? -14.943 -6.958 -7.387 1.00 69.62 251 GLY A O 1
ATOM 2076 N N . ASP A 1 252 ? -12.841 -7.373 -8.012 1.00 86.94 252 ASP A N 1
ATOM 2077 C CA . ASP A 1 252 ? -12.285 -6.218 -7.314 1.00 86.94 252 ASP A CA 1
ATOM 2078 C C . ASP A 1 252 ? -12.985 -4.926 -7.768 1.00 86.94 252 ASP A C 1
ATOM 2080 O O . ASP A 1 252 ? -13.232 -4.735 -8.960 1.00 86.94 252 ASP A O 1
ATOM 2084 N N . VAL A 1 253 ? -13.336 -4.041 -6.834 1.00 88.75 253 VAL A N 1
ATOM 2085 C CA . VAL A 1 253 ? -13.929 -2.731 -7.145 1.00 88.75 253 VAL A CA 1
ATOM 2086 C C . VAL A 1 253 ? -12.948 -1.643 -6.744 1.00 88.75 253 VAL A C 1
ATOM 2088 O O . VAL A 1 253 ? -12.521 -1.568 -5.590 1.00 88.75 253 VAL A O 1
ATOM 2091 N N . GLY A 1 254 ? -12.584 -0.793 -7.700 1.00 91.25 254 GLY A N 1
ATOM 2092 C CA . GLY A 1 254 ? -11.777 0.392 -7.458 1.00 91.25 254 GLY A CA 1
ATOM 2093 C C . GLY A 1 254 ? -12.613 1.499 -6.830 1.00 91.25 254 GLY A C 1
ATOM 2094 O O . GLY A 1 254 ? -13.737 1.759 -7.251 1.00 91.25 254 GLY A O 1
ATOM 2095 N N . ILE A 1 255 ? -12.065 2.185 -5.838 1.00 92.00 255 ILE A N 1
ATOM 2096 C CA . ILE A 1 255 ? -12.691 3.350 -5.222 1.00 92.00 255 ILE A CA 1
ATOM 2097 C C . ILE A 1 255 ? -11.900 4.587 -5.612 1.00 92.00 255 ILE A C 1
ATOM 2099 O O . ILE A 1 255 ? -10.701 4.666 -5.350 1.00 92.00 255 ILE A O 1
ATOM 2103 N N . GLN A 1 256 ? -12.588 5.565 -6.198 1.00 92.44 256 GLN A N 1
ATOM 2104 C CA . GLN A 1 256 ? -12.108 6.936 -6.238 1.00 92.44 256 GLN A CA 1
ATOM 2105 C C . GLN A 1 256 ? -12.796 7.727 -5.133 1.00 92.44 256 GLN A C 1
ATOM 2107 O O . GLN A 1 256 ? -14.018 7.827 -5.090 1.00 92.44 256 GLN A O 1
ATOM 2112 N N . PHE A 1 257 ? -12.023 8.339 -4.257 1.00 90.56 257 PHE A N 1
ATOM 2113 C CA . PHE A 1 257 ? -12.489 9.104 -3.123 1.00 90.56 257 PHE A CA 1
ATOM 2114 C C . PHE A 1 257 ? -12.335 10.612 -3.369 1.00 90.56 257 PHE A C 1
ATOM 2116 O O . PHE A 1 257 ? -11.473 11.114 -4.104 1.00 90.56 257 PHE A O 1
ATOM 2123 N N . THR A 1 258 ? -13.229 11.399 -2.777 1.00 89.62 258 THR A N 1
ATOM 2124 C CA . THR A 1 258 ? -13.054 12.845 -2.703 1.00 89.62 258 THR A CA 1
ATOM 2125 C C . THR A 1 258 ? -13.774 13.448 -1.508 1.00 89.62 258 THR A C 1
ATOM 2127 O O . THR A 1 258 ? -14.940 13.164 -1.248 1.00 89.62 258 THR A O 1
ATOM 2130 N N . ILE A 1 259 ? -13.084 14.367 -0.829 1.00 88.19 259 ILE A N 1
ATOM 2131 C CA . ILE A 1 259 ? -13.675 15.203 0.224 1.00 88.19 259 ILE A CA 1
ATOM 2132 C C . ILE A 1 259 ? -14.453 16.409 -0.318 1.00 88.19 259 ILE A C 1
ATOM 2134 O O . ILE A 1 259 ? -15.053 17.157 0.450 1.00 88.19 259 ILE A O 1
ATOM 2138 N N . ASN A 1 260 ? -14.407 16.644 -1.633 1.00 86.94 260 ASN A N 1
ATOM 2139 C CA . ASN A 1 260 ? -15.056 17.788 -2.255 1.00 86.94 260 ASN A CA 1
ATOM 2140 C C . ASN A 1 260 ? -16.441 17.397 -2.782 1.00 86.94 260 ASN A C 1
ATOM 2142 O O . ASN A 1 260 ? -16.561 16.508 -3.626 1.00 86.94 260 ASN A O 1
ATOM 2146 N N . THR A 1 261 ? -17.469 18.084 -2.290 1.00 86.38 261 THR A N 1
ATOM 2147 C CA . THR A 1 261 ? -18.876 17.854 -2.643 1.00 86.38 261 THR A CA 1
ATOM 2148 C C . THR A 1 261 ? -19.425 18.872 -3.644 1.00 86.38 261 THR A C 1
ATOM 2150 O O . THR A 1 261 ? -20.610 18.832 -3.981 1.00 86.38 261 THR A O 1
ATOM 2153 N N . ASP A 1 262 ? -18.593 19.794 -4.147 1.00 90.75 262 ASP A N 1
ATOM 2154 C CA . ASP A 1 262 ? -19.009 20.741 -5.180 1.00 90.75 262 ASP A CA 1
ATOM 2155 C C . ASP A 1 262 ? -19.443 19.978 -6.437 1.00 90.75 262 ASP A C 1
ATOM 2157 O O . ASP A 1 262 ? -18.676 19.214 -7.030 1.00 90.75 262 ASP A O 1
ATOM 2161 N N . LYS A 1 263 ? -20.681 20.222 -6.881 1.00 89.62 263 LYS A N 1
ATOM 2162 C CA . LYS A 1 263 ? -21.294 19.514 -8.012 1.00 89.62 263 LYS A CA 1
ATOM 2163 C C . LYS A 1 263 ? -20.465 19.590 -9.295 1.00 89.62 263 LYS A C 1
ATOM 2165 O O . LYS A 1 263 ? -20.500 18.649 -10.081 1.00 89.62 263 LYS A O 1
ATOM 2170 N N . LYS A 1 264 ? -19.749 20.690 -9.553 1.00 92.12 264 LYS A N 1
ATOM 2171 C CA . LYS A 1 264 ? -18.893 20.819 -10.744 1.00 92.12 264 LYS A CA 1
ATOM 2172 C C . LYS A 1 264 ? -17.663 19.926 -10.628 1.00 92.12 264 LYS A C 1
ATOM 2174 O O . LYS A 1 264 ? -17.278 19.303 -11.614 1.00 92.12 264 LYS A O 1
ATOM 2179 N N . ILE A 1 265 ? -17.072 19.849 -9.437 1.00 89.44 265 ILE A N 1
ATOM 2180 C CA . ILE A 1 265 ? -15.887 19.026 -9.166 1.00 89.44 265 ILE A CA 1
ATOM 2181 C C . ILE A 1 265 ? -16.252 17.543 -9.188 1.00 89.44 265 ILE A C 1
ATOM 2183 O O . ILE A 1 265 ? -15.562 16.764 -9.844 1.00 89.44 265 ILE A O 1
ATOM 2187 N N . VAL A 1 266 ? -17.369 17.165 -8.560 1.00 89.94 266 VAL A N 1
ATOM 2188 C CA . VAL A 1 266 ? -17.891 15.792 -8.598 1.00 89.94 266 VAL A CA 1
ATOM 2189 C C . VAL A 1 266 ? -18.172 15.368 -10.039 1.00 89.94 266 VAL A C 1
ATOM 2191 O O . VAL A 1 266 ? -17.617 14.369 -10.476 1.00 89.94 266 VAL A O 1
ATOM 2194 N N . LYS A 1 267 ? -18.886 16.179 -10.836 1.00 91.62 267 LYS A N 1
ATOM 2195 C CA . LYS A 1 267 ? -19.118 15.890 -12.267 1.00 91.62 267 LYS A CA 1
ATOM 2196 C C . LYS A 1 267 ? -17.832 15.754 -13.079 1.00 91.62 267 LYS A C 1
ATOM 2198 O O . LYS A 1 267 ? -17.751 14.948 -14.004 1.00 91.62 267 LYS A O 1
ATOM 2203 N N . HIS A 1 268 ? -16.820 16.564 -12.771 1.00 91.31 268 HIS A N 1
ATOM 2204 C CA . HIS A 1 268 ? -15.521 16.444 -13.423 1.00 91.31 268 HIS A CA 1
ATOM 2205 C C . HIS A 1 268 ? -14.847 15.106 -13.084 1.00 91.31 268 HIS A C 1
ATOM 2207 O O . HIS A 1 268 ? -14.351 14.440 -13.991 1.00 91.31 268 HIS A O 1
ATOM 2213 N N . LYS A 1 269 ? -14.878 14.688 -11.812 1.00 91.00 269 LYS A N 1
ATOM 2214 C CA . LYS A 1 269 ? -14.374 13.381 -11.366 1.00 91.00 269 LYS A CA 1
ATOM 2215 C C . LYS A 1 269 ? -15.172 12.221 -11.963 1.00 91.00 269 LYS A C 1
ATOM 2217 O O . LYS A 1 269 ? -14.561 11.293 -12.470 1.00 91.00 269 LYS A O 1
ATOM 2222 N N . GLU A 1 270 ? -16.500 12.302 -12.024 1.00 91.94 270 GLU A N 1
ATOM 2223 C CA . GLU A 1 270 ? -17.345 11.302 -12.700 1.00 91.94 270 GLU A CA 1
ATOM 2224 C C . GLU A 1 270 ? -16.929 11.111 -14.162 1.00 91.94 270 GLU A C 1
ATOM 2226 O O . GLU A 1 270 ? -16.815 9.984 -14.639 1.00 91.94 270 GLU A O 1
ATOM 2231 N N . LYS A 1 271 ? -16.630 12.208 -14.873 1.00 92.75 271 LYS A N 1
ATOM 2232 C CA . LYS A 1 271 ? -16.112 12.133 -16.244 1.00 92.75 271 LYS A CA 1
ATOM 2233 C C . LYS A 1 271 ? -14.741 11.453 -16.302 1.00 92.75 271 LYS A C 1
ATOM 2235 O O . LYS A 1 271 ? -14.507 10.665 -17.214 1.00 92.75 271 LYS A O 1
ATOM 2240 N N . GLN A 1 272 ? -13.841 11.750 -15.362 1.00 90.88 272 GLN A N 1
ATOM 2241 C CA . GLN A 1 272 ? -12.529 11.096 -15.283 1.00 90.88 272 GLN A CA 1
ATOM 2242 C C . GLN A 1 272 ? -12.663 9.591 -15.024 1.00 90.88 272 GLN A C 1
ATOM 2244 O O . GLN A 1 272 ? -12.025 8.812 -15.724 1.00 90.88 272 GLN A O 1
ATOM 2249 N N . VAL A 1 273 ? -13.535 9.190 -14.093 1.00 90.81 273 VAL A N 1
ATOM 2250 C CA . VAL A 1 273 ? -13.871 7.783 -13.834 1.00 90.81 273 VAL A CA 1
ATOM 2251 C C . VAL A 1 273 ? -14.453 7.127 -15.080 1.00 90.81 273 VAL A C 1
ATOM 2253 O O . VAL A 1 273 ? -14.039 6.034 -15.436 1.00 90.81 273 VAL A O 1
ATOM 2256 N N . GLY A 1 274 ? -15.383 7.786 -15.777 1.00 89.81 274 GLY A N 1
ATOM 2257 C CA . GLY A 1 274 ? -15.979 7.250 -17.002 1.00 89.81 274 GLY A CA 1
ATOM 2258 C C . GLY A 1 274 ? -14.944 6.977 -18.096 1.00 89.81 274 GLY A C 1
ATOM 2259 O O . GLY A 1 274 ? -14.993 5.931 -18.737 1.00 89.81 274 GLY A O 1
ATOM 2260 N N . ILE A 1 275 ? -13.972 7.881 -18.264 1.00 89.88 275 ILE A N 1
ATOM 2261 C CA . ILE A 1 275 ? -12.841 7.677 -19.181 1.00 89.88 275 ILE A CA 1
ATOM 2262 C C . ILE A 1 275 ? -11.979 6.503 -18.702 1.00 89.88 275 ILE A C 1
ATOM 2264 O O . ILE A 1 275 ? -11.726 5.591 -19.482 1.00 89.88 275 ILE A O 1
ATOM 2268 N N . ALA A 1 276 ? -11.597 6.476 -17.421 1.00 89.12 276 ALA A N 1
ATOM 2269 C CA . ALA A 1 276 ? -10.794 5.393 -16.857 1.00 89.12 276 ALA A CA 1
ATOM 2270 C C . ALA A 1 276 ? -11.465 4.023 -17.044 1.00 89.12 276 ALA A C 1
ATOM 2272 O O . ALA A 1 276 ? -10.815 3.097 -17.514 1.00 89.12 276 ALA A O 1
ATOM 2273 N N . LYS A 1 277 ? -12.779 3.913 -16.789 1.00 88.44 277 LYS A N 1
ATOM 2274 C CA . LYS A 1 277 ? -13.567 2.694 -17.034 1.00 88.44 277 LYS A CA 1
ATOM 2275 C C . LYS A 1 277 ? -13.511 2.238 -18.489 1.00 88.44 277 LYS A C 1
ATOM 2277 O O . LYS A 1 277 ? -13.414 1.045 -18.740 1.00 88.44 277 LYS A O 1
ATOM 2282 N N . SER A 1 278 ? -13.562 3.173 -19.440 1.00 86.81 278 SER A N 1
ATOM 2283 C CA . SER A 1 278 ? -13.482 2.847 -20.871 1.00 86.81 278 SER A CA 1
ATOM 2284 C C . SER A 1 278 ? -12.084 2.423 -21.335 1.00 86.81 278 SER A C 1
ATOM 2286 O O . SER A 1 278 ? -11.963 1.778 -22.372 1.00 86.81 278 SER A O 1
ATOM 2288 N N . GLU A 1 279 ? -11.045 2.777 -20.575 1.00 85.94 279 GLU A N 1
ATOM 2289 C CA . GLU A 1 279 ? -9.648 2.416 -20.840 1.00 85.94 279 GLU A CA 1
ATOM 2290 C C . GLU A 1 279 ? -9.193 1.167 -20.060 1.00 85.94 279 GLU A C 1
ATOM 2292 O O . GLU A 1 279 ? -8.075 0.701 -20.282 1.00 85.94 279 GLU A O 1
ATOM 2297 N N . MET A 1 280 ? -10.023 0.624 -19.156 1.00 82.88 280 MET A N 1
ATOM 2298 C CA . MET A 1 280 ? -9.684 -0.574 -18.380 1.00 82.88 280 MET A CA 1
ATOM 2299 C C . MET A 1 280 ? -9.577 -1.802 -19.280 1.00 82.88 280 MET A C 1
ATOM 2301 O O . MET A 1 280 ? -10.456 -2.080 -20.100 1.00 82.88 280 MET A O 1
ATOM 2305 N N . ALA A 1 281 ? -8.505 -2.564 -19.085 1.00 78.19 281 ALA A N 1
ATOM 2306 C CA . ALA A 1 281 ? -8.277 -3.808 -19.794 1.00 78.19 281 ALA A CA 1
ATOM 2307 C C . ALA A 1 281 ? -8.745 -5.005 -18.940 1.00 78.19 281 ALA A C 1
ATOM 2309 O O . ALA A 1 281 ? -8.712 -4.929 -17.709 1.00 78.19 281 ALA A O 1
ATOM 2310 N N . PRO A 1 282 ? -9.158 -6.137 -19.543 1.00 73.88 282 PRO A N 1
ATOM 2311 C CA . PRO A 1 282 ? -9.558 -7.332 -18.790 1.00 73.88 282 PRO A CA 1
ATOM 2312 C C . PRO A 1 282 ? -8.502 -7.819 -17.783 1.00 73.88 282 PRO A C 1
ATOM 2314 O O . PRO A 1 282 ? -8.834 -8.399 -16.748 1.00 73.88 282 PRO A O 1
ATOM 2317 N N . GLU A 1 283 ? -7.222 -7.570 -18.063 1.00 76.75 283 GLU A N 1
ATOM 2318 C CA . GLU A 1 283 ? -6.089 -7.956 -17.222 1.00 76.75 283 GLU A CA 1
ATOM 2319 C C . GLU A 1 283 ? -5.991 -7.150 -15.919 1.00 76.75 283 GLU A C 1
ATOM 2321 O O . GLU A 1 283 ? -5.324 -7.601 -14.984 1.00 76.75 283 GLU A O 1
ATOM 2326 N N . ASP A 1 284 ? -6.663 -5.997 -15.828 1.00 75.50 284 ASP A N 1
ATOM 2327 C CA . ASP A 1 284 ? -6.658 -5.150 -14.632 1.00 75.50 284 ASP A CA 1
ATOM 2328 C C . ASP A 1 284 ? -7.402 -5.800 -13.455 1.00 75.50 284 ASP A C 1
ATOM 2330 O O . ASP A 1 284 ? -7.163 -5.428 -12.310 1.00 75.50 284 ASP A O 1
ATOM 2334 N N . LYS A 1 285 ? -8.258 -6.804 -13.715 1.00 82.00 285 LYS A N 1
ATOM 2335 C CA . LYS A 1 285 ? -9.070 -7.543 -12.721 1.00 82.00 285 LYS A CA 1
ATOM 2336 C C . LYS A 1 285 ? -10.013 -6.679 -11.874 1.00 82.00 285 LYS A C 1
ATOM 2338 O O . LYS A 1 285 ? -10.595 -7.184 -10.918 1.00 82.00 285 LYS A O 1
ATOM 2343 N N . ILE A 1 286 ? -10.203 -5.416 -12.247 1.00 84.69 286 ILE A N 1
ATOM 2344 C CA . ILE A 1 286 ? -11.122 -4.483 -11.598 1.00 84.69 286 ILE A CA 1
ATOM 2345 C C . ILE A 1 286 ? -12.434 -4.494 -12.376 1.00 84.69 286 ILE A C 1
ATOM 2347 O O . ILE A 1 286 ? -12.472 -4.209 -13.570 1.00 84.69 286 ILE A O 1
ATOM 2351 N N . SER A 1 287 ? -13.504 -4.878 -11.691 1.00 84.44 287 SER A N 1
ATOM 2352 C CA . SER A 1 287 ? -14.845 -5.022 -12.254 1.00 84.44 287 SER A CA 1
ATOM 2353 C C . SER A 1 287 ? -15.550 -3.682 -12.444 1.00 84.44 287 SER A C 1
ATOM 2355 O O . SER A 1 287 ? -16.262 -3.498 -13.428 1.00 84.44 287 SER A O 1
ATOM 2357 N N . ASP A 1 288 ? -15.337 -2.742 -11.523 1.00 86.25 288 ASP A N 1
ATOM 2358 C CA . ASP A 1 288 ? -15.907 -1.405 -11.599 1.00 86.25 288 ASP A CA 1
ATOM 2359 C C . ASP A 1 288 ? -15.075 -0.378 -10.819 1.00 86.25 288 ASP A C 1
ATOM 2361 O O . ASP A 1 288 ? -14.244 -0.733 -9.982 1.00 86.25 288 ASP A O 1
ATOM 2365 N N . ILE A 1 289 ? -15.323 0.907 -11.083 1.00 88.50 289 ILE A N 1
ATOM 2366 C CA . ILE A 1 289 ? -14.769 2.036 -10.328 1.00 88.50 289 ILE A CA 1
ATOM 2367 C C . ILE A 1 289 ? -15.911 2.882 -9.757 1.00 88.50 289 ILE A C 1
ATOM 2369 O O . ILE A 1 289 ? -16.705 3.465 -10.500 1.00 88.50 289 ILE A O 1
ATOM 2373 N N . VAL A 1 290 ? -15.983 3.003 -8.438 1.00 88.38 290 VAL A N 1
ATOM 2374 C CA . VAL A 1 290 ? -17.008 3.794 -7.750 1.00 88.38 290 VAL A CA 1
ATOM 2375 C C . VAL A 1 290 ? -16.408 5.110 -7.270 1.00 88.38 290 VAL A C 1
ATOM 2377 O O . VAL A 1 290 ? -15.391 5.124 -6.580 1.00 88.38 290 VAL A O 1
ATOM 2380 N N . LEU A 1 291 ? -17.057 6.226 -7.614 1.00 89.06 291 LEU A N 1
ATOM 2381 C CA . LEU A 1 291 ? -16.732 7.534 -7.052 1.00 89.06 291 LEU A CA 1
ATOM 2382 C C . LEU A 1 291 ? -17.497 7.739 -5.743 1.00 89.06 291 LEU A C 1
ATOM 2384 O O . LEU A 1 291 ? -18.724 7.807 -5.737 1.00 89.06 291 LEU A O 1
ATOM 2388 N N . VAL A 1 292 ? -16.763 7.923 -4.652 1.00 86.44 292 VAL A N 1
ATOM 2389 C CA . VAL A 1 292 ? -17.301 8.281 -3.341 1.00 86.44 292 VAL A CA 1
ATOM 2390 C C . VAL A 1 292 ? -16.965 9.743 -3.062 1.00 86.44 292 VAL A C 1
ATOM 2392 O O . VAL A 1 292 ? -15.805 10.105 -2.862 1.00 86.44 292 VAL A O 1
ATOM 2395 N N . SER A 1 293 ? -17.990 10.597 -3.049 1.00 86.75 293 SER A N 1
ATOM 2396 C CA . SER A 1 293 ? -17.879 12.000 -2.640 1.00 86.75 293 SER A CA 1
ATOM 2397 C C . SER A 1 293 ? -18.531 12.186 -1.281 1.00 86.75 293 SER A C 1
ATOM 2399 O O . SER A 1 293 ? -19.736 11.991 -1.130 1.00 86.75 293 SER A O 1
ATOM 2401 N N . MET A 1 294 ? -17.734 12.561 -0.286 1.00 82.75 294 MET A N 1
ATOM 2402 C CA . MET A 1 294 ? -18.221 12.749 1.073 1.00 82.75 294 MET A CA 1
ATOM 2403 C C . MET A 1 294 ? -17.405 13.821 1.790 1.00 82.75 294 MET A C 1
ATOM 2405 O O . MET A 1 294 ? -16.179 13.721 1.834 1.00 82.75 294 MET A O 1
ATOM 2409 N N . PRO A 1 295 ? -18.053 14.827 2.397 1.00 83.12 295 PRO A N 1
ATOM 2410 C CA . PRO A 1 295 ? -17.332 15.862 3.112 1.00 83.12 295 PRO A CA 1
ATOM 2411 C C . PRO A 1 295 ? -16.756 15.279 4.406 1.00 83.12 295 PRO A C 1
ATOM 2413 O O . PRO A 1 295 ? -17.484 14.715 5.219 1.00 83.12 295 PRO A O 1
ATOM 2416 N N . LEU A 1 296 ? -15.450 15.444 4.612 1.00 81.75 296 LEU A N 1
ATOM 2417 C CA . LEU A 1 296 ? -14.806 15.149 5.891 1.00 81.75 296 LEU A CA 1
ATOM 2418 C C . LEU A 1 296 ? -14.446 16.463 6.576 1.00 81.75 296 LEU A C 1
ATOM 2420 O O . LEU A 1 296 ? -13.490 17.143 6.194 1.00 81.75 296 LEU A O 1
ATOM 2424 N N . PHE A 1 297 ? -15.240 16.830 7.578 1.00 80.75 297 PHE A N 1
ATOM 2425 C CA . PHE A 1 297 ? -15.030 18.045 8.357 1.00 80.75 297 PHE A CA 1
ATOM 2426 C C . PHE A 1 297 ? -13.833 17.890 9.301 1.00 80.75 297 PHE A C 1
ATOM 2428 O O . PHE A 1 297 ? -13.562 16.806 9.823 1.00 80.75 297 PHE A O 1
ATOM 2435 N N . ASP A 1 298 ? -13.101 18.989 9.504 1.00 85.00 298 ASP A N 1
ATOM 2436 C CA . ASP A 1 298 ? -11.970 19.083 10.435 1.00 85.00 298 ASP A CA 1
ATOM 2437 C C . ASP A 1 298 ? -10.855 18.044 10.232 1.00 85.00 298 ASP A C 1
ATOM 2439 O O . ASP A 1 298 ? -10.063 17.793 11.138 1.00 85.00 298 ASP A O 1
ATOM 2443 N N . LEU A 1 299 ? -10.735 17.471 9.030 1.00 88.50 299 LEU A N 1
ATOM 2444 C CA . LEU A 1 299 ? -9.768 16.412 8.732 1.00 88.50 299 LEU A CA 1
ATOM 2445 C C . LEU A 1 299 ? -8.335 16.795 9.121 1.00 88.50 299 LEU A C 1
ATOM 2447 O O . LEU A 1 299 ? -7.651 16.038 9.804 1.00 88.50 299 LEU A O 1
ATOM 2451 N N . LYS A 1 300 ? -7.890 17.988 8.708 1.00 88.38 300 LYS A N 1
ATOM 2452 C CA . LYS A 1 300 ? -6.540 18.473 9.012 1.00 88.38 300 LYS A CA 1
ATOM 2453 C C . LYS A 1 300 ? -6.338 18.651 10.517 1.00 88.38 300 LYS A C 1
ATOM 2455 O O . LYS A 1 300 ? -5.315 18.236 11.034 1.00 88.38 300 LYS A O 1
ATOM 2460 N N . LYS A 1 301 ? -7.334 19.198 11.217 1.00 91.12 301 LYS A N 1
ATOM 2461 C CA . LYS A 1 301 ? -7.289 19.386 12.671 1.00 91.12 301 LYS A CA 1
ATOM 2462 C C . LYS A 1 301 ? -7.184 18.045 13.404 1.00 91.12 301 LYS A C 1
ATOM 2464 O O . LYS A 1 301 ? -6.334 17.910 14.273 1.00 91.12 301 LYS A O 1
ATOM 2469 N N . LYS A 1 302 ? -8.002 17.054 13.028 1.00 93.00 302 LYS A N 1
ATOM 2470 C CA . LYS A 1 302 ? -7.947 15.693 13.592 1.00 93.00 302 LYS A CA 1
ATOM 2471 C C . LYS A 1 302 ? -6.598 15.029 13.299 1.00 93.00 302 LYS A C 1
ATOM 2473 O O . LYS A 1 302 ? -5.996 14.436 14.187 1.00 93.00 302 LYS A O 1
ATOM 2478 N N . TYR A 1 303 ? -6.093 15.167 12.074 1.00 93.06 303 TYR A N 1
ATOM 2479 C CA . TYR A 1 303 ? -4.770 14.662 11.717 1.00 93.06 303 TYR A CA 1
ATOM 2480 C C . TYR A 1 303 ? -3.659 15.308 12.546 1.00 93.06 303 TYR A C 1
ATOM 2482 O O . TYR A 1 303 ? -2.833 14.587 13.094 1.00 93.06 303 TYR A O 1
ATOM 2490 N N . ASP A 1 304 ? -3.648 16.637 12.658 1.00 91.94 304 ASP A N 1
ATOM 2491 C CA . ASP A 1 304 ? -2.632 17.375 13.408 1.00 91.94 304 ASP A CA 1
ATOM 2492 C C . ASP A 1 304 ? -2.692 17.011 14.908 1.00 91.94 304 ASP A C 1
ATOM 2494 O O . ASP A 1 304 ? -1.661 16.684 15.493 1.00 91.94 304 ASP A O 1
ATOM 2498 N N . GLU A 1 305 ? -3.890 16.926 15.505 1.00 94.00 305 GLU A N 1
ATOM 2499 C CA . GLU A 1 305 ? -4.070 16.481 16.898 1.00 94.00 305 GLU A CA 1
ATOM 2500 C C . GLU A 1 305 ? -3.530 15.061 17.133 1.00 94.00 305 GLU A C 1
ATOM 2502 O O . GLU A 1 305 ? -2.868 14.785 18.140 1.00 94.00 305 GLU A O 1
ATOM 2507 N N . TRP A 1 306 ? -3.816 14.139 16.214 1.00 94.50 306 TRP A N 1
ATOM 2508 C CA . TRP A 1 306 ? -3.265 12.793 16.287 1.00 94.50 306 TRP A CA 1
ATOM 2509 C C . TRP A 1 306 ? -1.746 12.798 16.084 1.00 94.50 306 TRP A C 1
ATOM 2511 O O . TRP A 1 306 ? -1.044 12.120 16.827 1.00 94.50 306 TRP A O 1
ATOM 2521 N N . ALA A 1 307 ? -1.219 13.562 15.127 1.00 91.06 307 ALA A N 1
ATOM 2522 C CA . ALA A 1 307 ? 0.204 13.588 14.797 1.00 91.06 307 ALA A CA 1
ATOM 2523 C C . ALA A 1 307 ? 1.069 14.142 15.943 1.00 91.06 307 ALA A C 1
ATOM 2525 O O . ALA A 1 307 ? 2.217 13.720 16.086 1.00 91.06 307 ALA A O 1
ATOM 2526 N N . GLU A 1 308 ? 0.521 15.040 16.766 1.00 90.44 308 GLU A N 1
ATOM 2527 C CA . GLU A 1 308 ? 1.167 15.550 17.982 1.00 90.44 308 GLU A CA 1
ATOM 2528 C C . GLU A 1 308 ? 1.280 14.483 19.080 1.00 90.44 308 GLU A C 1
ATOM 2530 O O . GLU A 1 308 ? 2.317 14.368 19.732 1.00 90.44 308 GLU A O 1
ATOM 2535 N N . LYS A 1 309 ? 0.222 13.690 19.290 1.00 88.44 309 LYS A N 1
ATOM 2536 C CA . LYS A 1 309 ? 0.139 12.715 20.396 1.00 88.44 309 LYS A CA 1
ATOM 2537 C C . LYS A 1 309 ? 0.590 11.302 20.006 1.00 88.44 309 LYS A C 1
ATOM 2539 O O . LYS A 1 309 ? 0.964 10.524 20.879 1.00 88.44 309 LYS A O 1
ATOM 2544 N N . LYS A 1 310 ? 0.502 10.957 18.717 1.00 88.00 310 LYS A N 1
ATOM 2545 C CA . LYS A 1 310 ? 0.722 9.628 18.117 1.00 88.00 310 LYS A CA 1
ATOM 2546 C C . LYS A 1 310 ? 0.139 8.477 18.942 1.00 88.00 310 LYS A C 1
ATOM 2548 O O . LYS A 1 310 ? 0.830 7.511 19.273 1.00 88.00 310 LYS A O 1
ATOM 2553 N N . PHE A 1 311 ? -1.140 8.587 19.301 1.00 89.56 311 PHE A N 1
ATOM 2554 C CA . PHE A 1 311 ? -1.844 7.467 19.924 1.00 89.56 311 PHE A CA 1
ATOM 2555 C C . PHE A 1 311 ? -2.195 6.389 18.870 1.00 89.56 311 PHE A C 1
ATOM 2557 O O . PHE A 1 311 ? -2.337 6.719 17.687 1.00 89.56 311 PHE A O 1
ATOM 2564 N N . PRO A 1 312 ? -2.348 5.114 19.275 1.00 91.62 312 PRO A N 1
ATOM 2565 C CA . PRO A 1 312 ? -2.634 4.007 18.365 1.00 91.62 312 PRO A CA 1
ATOM 2566 C C . PRO A 1 312 ? -3.996 4.101 17.692 1.00 91.62 312 PRO A C 1
ATOM 2568 O O . PRO A 1 312 ? -4.956 4.628 18.267 1.00 91.62 312 PRO A O 1
ATOM 2571 N N . GLY A 1 313 ? -4.080 3.511 16.506 1.00 90.75 313 GLY A N 1
ATOM 2572 C CA . GLY A 1 313 ? -5.276 3.452 15.683 1.00 90.75 313 GLY A CA 1
ATOM 2573 C C . GLY A 1 313 ? -5.420 4.593 14.691 1.00 90.75 313 GLY A C 1
ATOM 2574 O O . GLY A 1 313 ? -6.420 4.630 13.984 1.00 90.75 313 GLY A O 1
ATOM 2575 N N . GLY A 1 314 ? -4.453 5.502 14.596 1.00 93.31 314 GLY A N 1
ATOM 2576 C CA . GLY A 1 314 ? -4.483 6.583 13.617 1.00 93.31 314 GLY A CA 1
ATOM 2577 C C . GLY A 1 314 ? -5.506 7.697 13.901 1.00 93.31 314 GLY A C 1
ATOM 2578 O O . GLY A 1 314 ? -6.267 7.657 14.874 1.00 93.31 314 GLY A O 1
ATOM 2579 N N . PRO A 1 315 ? -5.542 8.720 13.031 1.00 93.50 315 PRO A N 1
ATOM 2580 C CA . PRO A 1 315 ? -6.373 9.904 13.224 1.00 93.50 315 PRO A CA 1
ATOM 2581 C C . PRO A 1 315 ? -7.874 9.636 13.070 1.00 93.50 315 PRO A C 1
ATOM 2583 O O . PRO A 1 315 ? -8.685 10.415 13.565 1.00 93.50 315 PRO A O 1
ATOM 2586 N N . ASP A 1 316 ? -8.278 8.544 12.416 1.00 92.75 316 ASP A N 1
ATOM 2587 C CA . ASP A 1 316 ? -9.691 8.187 12.242 1.00 92.75 316 ASP A CA 1
ATOM 2588 C C . ASP A 1 316 ? -10.362 7.723 13.549 1.00 92.75 316 ASP A C 1
ATOM 2590 O O . ASP A 1 316 ? -11.585 7.710 13.661 1.00 92.75 316 ASP A O 1
ATOM 2594 N N . LYS A 1 317 ? -9.578 7.455 14.600 1.00 92.06 317 LYS A N 1
ATOM 2595 C CA . LYS A 1 317 ? -10.087 7.252 15.966 1.00 92.06 317 LYS A CA 1
ATOM 2596 C C . LYS A 1 317 ? -10.720 8.511 16.571 1.00 92.06 317 LYS A C 1
ATOM 2598 O O . LYS A 1 317 ? -11.516 8.396 17.496 1.00 92.06 317 LYS A O 1
ATOM 2603 N N . LEU A 1 318 ? -10.386 9.695 16.048 1.00 93.06 318 LEU A N 1
ATOM 2604 C CA . LEU A 1 318 ? -11.004 10.969 16.439 1.00 93.06 318 LEU A CA 1
ATOM 2605 C C . LEU A 1 318 ? -12.343 11.216 15.736 1.00 93.06 318 LEU A C 1
ATOM 2607 O O . LEU A 1 318 ? -12.960 12.258 15.958 1.00 93.06 318 LEU A O 1
ATOM 2611 N N . TRP A 1 319 ? -12.782 10.305 14.863 1.00 92.06 319 TRP A N 1
ATOM 2612 C CA . TRP A 1 319 ? -14.121 10.374 14.302 1.00 92.06 319 TRP A CA 1
ATOM 2613 C C . TRP A 1 319 ? -15.169 9.960 15.322 1.00 92.06 319 TRP A C 1
ATOM 2615 O O . TRP A 1 319 ? -14.989 8.994 16.068 1.00 92.06 319 TRP A O 1
ATOM 2625 N N . THR A 1 320 ? -16.286 10.681 15.322 1.00 90.75 320 THR A N 1
ATOM 2626 C CA . THR A 1 320 ? -17.464 10.270 16.085 1.00 90.75 320 THR A CA 1
ATOM 2627 C C . THR A 1 320 ? -18.059 8.997 15.483 1.00 90.75 320 THR A C 1
ATOM 2629 O O . THR A 1 320 ? -17.830 8.667 14.318 1.00 90.75 320 THR A O 1
ATOM 2632 N N . GLU A 1 321 ? -18.863 8.275 16.260 1.00 89.56 321 GLU A N 1
ATOM 2633 C CA . GLU A 1 321 ? -19.557 7.088 15.748 1.00 89.56 321 GLU A CA 1
ATOM 2634 C C . GLU A 1 321 ? -20.501 7.417 14.580 1.00 89.56 321 GLU A C 1
ATOM 2636 O O . GLU A 1 321 ? -20.622 6.641 13.634 1.00 89.56 321 GLU A O 1
ATOM 2641 N N . GLU A 1 322 ? -21.114 8.601 14.588 1.00 88.88 322 GLU A N 1
ATOM 2642 C CA . GLU A 1 322 ? -21.937 9.088 13.477 1.00 88.88 322 GLU A CA 1
ATOM 2643 C C . GLU A 1 322 ? -21.108 9.330 12.206 1.00 88.88 322 GLU A C 1
ATOM 2645 O O . GLU A 1 322 ? -21.516 8.926 11.113 1.00 88.88 322 GLU A O 1
ATOM 2650 N N . GLU A 1 323 ? -19.915 9.921 12.339 1.00 89.06 323 GLU A N 1
ATOM 2651 C CA . GLU A 1 323 ? -18.985 10.108 11.221 1.00 89.06 323 GLU A CA 1
ATOM 2652 C C . GLU A 1 323 ? -18.549 8.756 10.647 1.00 89.06 323 GLU A C 1
ATOM 2654 O O . GLU A 1 323 ? -18.657 8.541 9.441 1.00 89.06 323 GLU A O 1
ATOM 2659 N N . LYS A 1 324 ? -18.142 7.807 11.500 1.00 90.94 324 LYS A N 1
ATOM 2660 C CA . LYS A 1 324 ? -17.754 6.447 11.086 1.00 90.94 324 LYS A CA 1
ATOM 2661 C C . LYS A 1 324 ? -18.877 5.728 10.340 1.00 90.94 324 LYS A C 1
ATOM 2663 O O . LYS A 1 324 ? -18.637 5.149 9.279 1.00 90.94 324 LYS A O 1
ATOM 2668 N N . ARG A 1 325 ? -20.107 5.787 10.862 1.00 90.31 325 ARG A N 1
ATOM 2669 C CA . ARG A 1 325 ? -21.298 5.197 10.229 1.00 90.31 325 ARG A CA 1
ATOM 2670 C C . ARG A 1 325 ? -21.592 5.832 8.873 1.00 90.31 325 ARG A C 1
ATOM 2672 O O . ARG A 1 325 ? -21.839 5.111 7.911 1.00 90.31 325 ARG A O 1
ATOM 2679 N N . THR A 1 326 ? -21.510 7.158 8.778 1.00 88.38 326 THR A N 1
ATOM 2680 C CA . THR A 1 326 ? -21.725 7.896 7.523 1.00 88.38 326 THR A CA 1
ATOM 2681 C C . THR A 1 326 ? -20.675 7.531 6.478 1.00 88.38 326 THR A C 1
ATOM 2683 O O . THR A 1 326 ? -21.018 7.254 5.330 1.00 88.38 326 THR A O 1
ATOM 2686 N N . ILE A 1 327 ? -19.406 7.456 6.888 1.00 88.38 327 ILE A N 1
ATOM 2687 C CA . ILE A 1 327 ? -18.280 7.063 6.035 1.00 88.38 327 ILE A CA 1
ATOM 2688 C C . ILE A 1 327 ? -18.458 5.650 5.506 1.00 88.38 327 ILE A C 1
ATOM 2690 O O . ILE A 1 327 ? -18.364 5.422 4.299 1.00 88.38 327 ILE A O 1
ATOM 2694 N N . PHE A 1 328 ? -18.759 4.710 6.399 1.00 89.81 328 PHE A N 1
ATOM 2695 C CA . PHE A 1 328 ? -18.990 3.327 6.021 1.00 89.81 328 PHE A CA 1
ATOM 2696 C C . PHE A 1 328 ? -20.167 3.202 5.048 1.00 89.81 328 PHE A C 1
ATOM 2698 O O . PHE A 1 328 ? -20.008 2.641 3.967 1.00 89.81 328 PHE A O 1
ATOM 2705 N N . ALA A 1 329 ? -21.324 3.778 5.386 1.00 87.94 329 ALA A N 1
ATOM 2706 C CA . ALA A 1 329 ? -22.510 3.728 4.537 1.00 87.94 329 ALA A CA 1
ATOM 2707 C C . ALA A 1 329 ? -22.261 4.373 3.167 1.00 87.94 329 ALA A C 1
ATOM 2709 O O . ALA A 1 329 ? -22.626 3.793 2.150 1.00 87.94 329 ALA A O 1
ATOM 2710 N N . GLY A 1 330 ? -21.591 5.529 3.119 1.00 84.25 330 GLY A N 1
ATOM 2711 C CA . GLY A 1 330 ? -21.291 6.233 1.872 1.00 84.25 330 GLY A CA 1
ATOM 2712 C C . GLY A 1 330 ? -20.413 5.425 0.916 1.00 84.25 330 GLY A C 1
ATOM 2713 O O . GLY A 1 330 ? -20.641 5.447 -0.291 1.00 84.25 330 GLY A O 1
ATOM 2714 N N . ILE A 1 331 ? -19.447 4.675 1.448 1.00 84.31 331 ILE A N 1
ATOM 2715 C CA . ILE A 1 331 ? -18.567 3.818 0.642 1.00 84.31 331 ILE A CA 1
ATOM 2716 C C . ILE A 1 331 ? -19.297 2.547 0.215 1.00 84.31 331 ILE A C 1
ATOM 2718 O O . ILE A 1 331 ? -19.198 2.136 -0.940 1.00 84.31 331 ILE A O 1
ATOM 2722 N N . MET A 1 332 ? -20.062 1.942 1.127 1.00 85.12 332 MET A N 1
ATOM 2723 C CA . MET A 1 332 ? -20.748 0.683 0.851 1.00 85.12 332 MET A CA 1
ATOM 2724 C C . MET A 1 332 ? -22.000 0.849 -0.008 1.00 85.12 332 MET A C 1
ATOM 2726 O O . MET A 1 332 ? -22.390 -0.115 -0.652 1.00 85.12 332 MET A O 1
ATOM 2730 N N . ASN A 1 333 ? -22.605 2.036 -0.103 1.00 78.69 333 ASN A N 1
ATOM 2731 C CA . ASN A 1 333 ? -23.802 2.261 -0.927 1.00 78.69 333 ASN A CA 1
ATOM 2732 C C . ASN A 1 333 ? -23.565 2.003 -2.430 1.00 78.69 333 ASN A C 1
ATOM 2734 O O . ASN A 1 333 ? -24.498 1.710 -3.169 1.00 78.69 333 ASN A O 1
ATOM 2738 N N . GLY A 1 334 ? -22.313 2.086 -2.891 1.00 67.19 334 GLY A N 1
ATOM 2739 C CA . GLY A 1 334 ? -21.931 1.693 -4.251 1.00 67.19 334 GLY A CA 1
ATOM 2740 C C . GLY A 1 334 ? -21.566 0.212 -4.406 1.00 67.19 334 GLY A C 1
ATOM 2741 O O . GLY A 1 334 ? -21.229 -0.208 -5.508 1.00 67.19 334 GLY A O 1
ATOM 2742 N N . PHE A 1 335 ? -21.588 -0.569 -3.321 1.00 71.50 335 PHE A N 1
ATOM 2743 C CA . PHE A 1 335 ? -20.969 -1.898 -3.243 1.00 71.50 335 PHE A CA 1
ATOM 2744 C C . PHE A 1 335 ? -21.875 -2.993 -2.650 1.00 71.50 335 PHE A C 1
ATOM 2746 O O . PHE A 1 335 ? -21.766 -4.162 -3.025 1.00 71.50 335 PHE A O 1
ATOM 2753 N N . MET A 1 336 ? -22.770 -2.635 -1.731 1.00 76.75 336 MET A N 1
ATOM 2754 C CA . MET A 1 336 ? -23.645 -3.538 -0.982 1.00 76.75 336 MET A CA 1
ATOM 2755 C C . MET A 1 336 ? -25.098 -3.081 -1.055 1.00 76.75 336 MET A C 1
ATOM 2757 O O . MET A 1 336 ? -25.386 -1.904 -1.267 1.00 76.75 336 MET A O 1
ATOM 2761 N N . HIS A 1 337 ? -26.020 -4.015 -0.826 1.00 79.06 337 HIS A N 1
ATOM 2762 C CA . HIS A 1 337 ? -27.428 -3.674 -0.641 1.00 79.06 337 HIS A CA 1
ATOM 2763 C C . HIS A 1 337 ? -27.646 -2.988 0.714 1.00 79.06 337 HIS A C 1
ATOM 2765 O O . HIS A 1 337 ? -26.969 -3.308 1.691 1.00 79.06 337 HIS A O 1
ATOM 2771 N N . GLU A 1 338 ? -28.624 -2.082 0.794 1.00 81.19 338 GLU A N 1
ATOM 2772 C CA . GLU A 1 338 ? -28.910 -1.304 2.010 1.00 81.19 338 GLU A CA 1
ATOM 2773 C C . GLU A 1 338 ? -29.104 -2.170 3.265 1.00 81.19 338 GLU A C 1
ATOM 2775 O O . GLU A 1 338 ? -28.694 -1.774 4.356 1.00 81.19 338 GLU A O 1
ATOM 2780 N N . ASP A 1 339 ? -29.696 -3.357 3.123 1.00 80.88 339 ASP A N 1
ATOM 2781 C CA . ASP A 1 339 ? -29.929 -4.269 4.246 1.00 80.88 339 ASP A CA 1
ATOM 2782 C C . ASP A 1 339 ? -28.626 -4.890 4.779 1.00 80.88 339 ASP A C 1
ATOM 2784 O O . ASP A 1 339 ? -28.459 -5.009 5.992 1.00 80.88 339 ASP A O 1
ATOM 2788 N N . GLU A 1 340 ? -27.660 -5.195 3.902 1.00 79.25 340 GLU A N 1
ATOM 2789 C CA . GLU A 1 340 ? -26.317 -5.637 4.312 1.00 79.25 340 GLU A CA 1
ATOM 2790 C C . GLU A 1 340 ? -25.578 -4.502 5.033 1.00 79.25 340 GLU A C 1
ATOM 2792 O O . GLU A 1 340 ? -24.943 -4.714 6.067 1.00 79.25 340 GLU A O 1
ATOM 2797 N N . ILE A 1 341 ? -25.698 -3.272 4.517 1.00 83.25 341 ILE A N 1
ATOM 2798 C CA . ILE A 1 341 ? -25.085 -2.087 5.128 1.00 83.25 341 ILE A CA 1
ATOM 2799 C C . ILE A 1 341 ? -25.620 -1.895 6.549 1.00 83.25 341 ILE A C 1
ATOM 2801 O O . ILE A 1 341 ? -24.825 -1.696 7.465 1.00 83.25 341 ILE A O 1
ATOM 2805 N N . LYS A 1 342 ? -26.939 -2.002 6.758 1.00 83.75 342 LYS A N 1
ATOM 2806 C CA . LYS A 1 342 ? -27.553 -1.903 8.094 1.00 83.75 342 LYS A CA 1
ATOM 2807 C C . LYS A 1 342 ? -26.998 -2.950 9.062 1.00 83.75 342 LYS A C 1
ATOM 2809 O O . LYS A 1 342 ? -26.609 -2.581 10.167 1.00 83.75 342 LYS A O 1
ATOM 2814 N N . GLU A 1 343 ? -26.864 -4.209 8.633 1.00 83.00 343 GLU A N 1
ATOM 2815 C CA . GLU A 1 343 ? -26.296 -5.279 9.472 1.00 83.00 343 GLU A CA 1
ATOM 2816 C C . GLU A 1 343 ? -24.866 -4.953 9.945 1.00 83.00 343 GLU A C 1
ATOM 2818 O O . GLU A 1 343 ? -24.483 -5.252 11.080 1.00 83.00 343 GLU A O 1
ATOM 2823 N N . TYR A 1 344 ? -24.054 -4.331 9.087 1.00 82.00 344 TYR A N 1
ATOM 2824 C CA . TYR A 1 344 ? -22.702 -3.911 9.452 1.00 82.00 344 TYR A CA 1
ATOM 2825 C C . TYR A 1 344 ? -22.673 -2.642 10.301 1.00 82.00 344 TYR A C 1
ATOM 2827 O O . TYR A 1 344 ? -21.860 -2.558 11.221 1.00 82.00 344 TYR A O 1
ATOM 2835 N N . LEU A 1 345 ? -23.559 -1.678 10.044 1.00 83.50 345 LEU A N 1
ATOM 2836 C CA . LEU A 1 345 ? -23.661 -0.454 10.842 1.00 83.50 345 LEU A CA 1
ATOM 2837 C C . LEU A 1 345 ? -23.969 -0.759 12.312 1.00 83.50 345 LEU A C 1
ATOM 2839 O O . LEU A 1 345 ? -23.429 -0.090 13.194 1.00 83.50 345 LEU A O 1
ATOM 2843 N N . ASP A 1 346 ? -24.753 -1.800 12.591 1.00 78.88 346 ASP A N 1
ATOM 2844 C CA . ASP A 1 346 ? -25.030 -2.248 13.960 1.00 78.88 346 ASP A CA 1
ATOM 2845 C C . ASP A 1 346 ? -23.785 -2.794 14.678 1.00 78.88 346 ASP A C 1
ATOM 2847 O O . ASP A 1 346 ? -23.699 -2.715 15.900 1.00 78.88 346 ASP A O 1
ATOM 2851 N N . LYS A 1 347 ? -22.779 -3.275 13.933 1.00 73.56 347 LYS A N 1
ATOM 2852 C CA . LYS A 1 347 ? -21.497 -3.776 14.469 1.00 73.56 347 LYS A CA 1
ATOM 2853 C C . LYS A 1 347 ? -20.439 -2.684 14.661 1.00 73.56 347 LYS A C 1
ATOM 2855 O O . LYS A 1 347 ? -19.405 -2.966 15.277 1.00 73.56 347 LYS A O 1
ATOM 2860 N N . ILE A 1 348 ? -20.660 -1.497 14.088 1.00 74.00 348 ILE A N 1
ATOM 2861 C CA . ILE A 1 348 ? -19.762 -0.333 14.184 1.00 74.00 348 ILE A CA 1
ATOM 2862 C C . ILE A 1 348 ? -19.966 0.420 15.508 1.00 74.00 348 ILE A C 1
ATOM 2864 O O . ILE A 1 348 ? -19.017 1.049 15.961 1.00 74.00 348 ILE A O 1
ATOM 2868 N N . ALA A 1 349 ? -21.143 0.292 16.148 1.00 56.22 349 ALA A N 1
ATOM 2869 C CA . ALA A 1 349 ? -21.309 0.654 17.564 1.00 56.22 349 ALA A CA 1
ATOM 2870 C C . ALA A 1 349 ? -20.434 -0.226 18.476 1.00 56.22 349 ALA A C 1
ATOM 2872 O O . ALA A 1 349 ? -20.076 0.281 19.562 1.00 56.22 349 ALA A O 1
#

pLDDT: mean 87.36, std 11.81, range [33.47, 97.81]

Foldseek 3Di:
DDPLLVVLLVQLLVLLVVVVVCVVVVHDDPVSVVSLQVSLVVSCVVQQHDSVLSVVLSVLSNVLVVLVVVLVVQLVCLVPVVPPDPPPDQAWEWAQDPVRWIWTDHPVDIDTDALLLQLQCVVVVHHYDYDSPGDDSVSVSSSSVSNSLVSSLVSVLVSCLSRQLGGPVHDPVLNVVSVVVVVCVVVVVCLDLQNLVLSLLLSLVSSCCRHPVLQKDKAADHPCCCSQLVFRIKIAGDDPPDPDDDDDCQWIEGEREDQDPPPVVLVVVVVSNVVSVVVDDVVVRHPGYDYQYHHDPCSSVLQVVCVVVVDTPHSNVVDDLVRSLCSQCSVCVVPDDPVSSVVSNVVSD

Secondary structure (DSSP, 8-state):
--HHHHHHHHHHHHHHHHHHHHHHTT---HHHHHHHHHHHHHHHHHHT--HHHHHHHHHHHHHHHHHHHHHHHHHHHTT-GGG------SSPEEEE-TTS-EEEEETTEEEEE-HHHHHHGGGGT---EE-TTTS-HHHHHHHHHHHHHHHHHHHHHHHHHHHHHH-TTS-HHHHHHHHHHHHHHHTT-TT-HHHHHHHHHHHHHHHHHHHH---EEEEEPPHHIIIII--SEEEEE-----S--------EEEEEEES---HHHHHHHHHHHHHHHHH--GGG-EEEEEEEE---TTHHHHHHHHHHH--TT-GGGGS-HHHHHHHHHHHHTTTS-HHHHHHHHHHH-

Sequence (349 aa):
MKETFKRNLENYNKVAKDEIFAEEMNVKDDRLEKVLDWHTEKAAKELGTEKQDQEKIYKLQVKKQEIMDDLKKSIALLDHPENQKEDISPLPKIVQSETGDFIRTTDSKQEKITLGEIMTDSEWGMEYNLDSSSISRNIRKKYLIEEAKRKLQDYLDDQIIINESVSTNVHWMKQDTYKRVAGEKERGEIKKAGLIAEKMVRNFIKKLDYDKGIGLKILKSDVYQDVNQKIDFIIHRENRDRGVRVEENKGDVGIQFTINTDKKIVKHKEKQVGIAKSEMAPEDKISDIVLVSMPLFDLKKKYDEWAEKKFPGGPDKLWTEEEKRTIFAGIMNGFMHEDEIKEYLDKIA

Radius of gyration: 22.14 Å; chains: 1; bounding box: 61×43×56 Å